Protein 5AN6 (pdb70)

Secondary structure (DSSP, 8-state):
---TTS-HHHHHHHHHHHHHHHHHHS-S---HHHHHHHHHHHHHHHHTHHHHHH-HHHIIIIIIHHHHHHHHHHHHHHHHHHHHHHHHHHHHHHHHHH--SHHHHHHHHHHHHHHHHHHHTT-/---TTS-HHHHHHHHHHHHHHHHTTSPTT--HHHHHHHHHHHHHHHHTHHHHTT-HHHHIIIIIHHHHHHHHHHHHHHHHHHHHHHHHHHHHHHHHTT--SHHHHHHHHHHHHHHHHHHHH--/---TTS-HHHHHHHHHHHHHHHHTTS-S-TTHHHHHHHHHHHHHHHHTHHHHHH-HHHHIIIIIHHHHHHHHHHHHHHHHHHHHHHHHHHHHHHHHHH--SHHHHHHHHHHHHHHHHHHHS--

Foldseek 3Di:
DDDPVDDPVVNVVVVVVVVVVCPVPPDDDDCCVLVVLVVVLVVVCVVCVVVCVVDVVVVCVRNVVSVVVSVVVVVVSVVVVVVVVVVVCVVVPVLVVVPPDVVSVVVSVVVVVVVVVVVPVVD/DDDPVDDPVVVVVVVVVVCVVCVVPPPPCPCVVLVVLVVVLVVVCVVCVVVCVPPVPCCVVRRVVSVVVSVVVVCVVVVVVVVVVVVVCVVLVVLVVVPDDVVSVVVSVVVVVVCVVVVVVVD/DDDPVPDPVVVVVVVVVVVVVCVVPPDDCLCVVLVVLVVVLVVVCVVCVVVCVVDVPCCCVRRVVSVVVSVVVVVVSVVCVVCVVVVVCVVLVVLVVVPDDPVSVVVSVVVVVVCVVVVVVPD

Structure (mmCIF, N/CA/C/O backbone):
data_5AN6
#
_entry.id   5AN6
#
_cell.length_a   77.000
_cell.length_b   77.000
_cell.length_c   160.000
_cell.angle_alpha   90.00
_cell.angle_beta   90.00
_cell.angle_gamma   120.00
#
_symmetry.space_group_name_H-M   'P 31 2 1'
#
loop_
_entity.id
_entity.type
_entity.pdbx_description
1 polymer 'CRISPR-ASSOCIATED PROTEIN, CSM2 FAMILY'
2 non-polymer 'CADMIUM ION'
3 water water
#
loop_
_atom_site.group_PDB
_atom_site.id
_atom_site.type_symbol
_atom_site.label_atom_id
_atom_site.label_alt_id
_atom_site.label_comp_id
_atom_site.label_asym_id
_atom_site.label_entity_id
_atom_site.label_seq_id
_atom_site.pdbx_PDB_ins_code
_atom_site.Cartn_x
_atom_site.Cartn_y
_atom_site.Cartn_z
_atom_site.occupancy
_atom_site.B_iso_or_equiv
_atom_site.auth_seq_id
_atom_site.auth_comp_id
_atom_site.auth_asym_id
_atom_site.auth_atom_id
_atom_site.pdbx_PDB_model_num
ATOM 1 N N . GLY A 1 1 ? 44.295 33.749 82.100 1.00 72.36 6 GLY A N 1
ATOM 2 C CA . GLY A 1 1 ? 45.436 33.354 81.289 1.00 74.02 6 GLY A CA 1
ATOM 3 C C . GLY A 1 1 ? 45.245 31.995 80.635 1.00 71.41 6 GLY A C 1
ATOM 4 O O . GLY A 1 1 ? 45.908 31.022 80.993 1.00 71.16 6 GLY A O 1
ATOM 5 N N . VAL A 1 2 ? 44.330 31.933 79.673 1.00 64.24 7 VAL A N 1
ATOM 6 C CA . VAL A 1 2 ? 44.046 30.703 78.940 1.00 61.47 7 VAL A CA 1
ATOM 7 C C . VAL A 1 2 ? 44.654 30.735 77.544 1.00 59.41 7 VAL A C 1
ATOM 8 O O . VAL A 1 2 ? 44.538 31.742 76.837 1.00 55.80 7 VAL A O 1
ATOM 12 N N . SER A 1 3 ? 45.287 29.629 77.152 1.00 54.45 8 SER A N 1
ATOM 13 C CA . SER A 1 3 ? 45.789 29.445 75.792 1.00 49.69 8 SER A CA 1
ATOM 14 C C . SER A 1 3 ? 45.400 28.082 75.228 1.00 56.56 8 SER A C 1
ATOM 15 O O . SER A 1 3 ? 45.246 27.110 75.969 1.00 61.02 8 SER A O 1
ATOM 18 N N . LEU A 1 4 ? 45.252 28.006 73.912 1.00 51.53 9 LEU A N 1
ATOM 19 C CA . LEU A 1 4 ? 44.874 26.747 73.284 1.00 55.03 9 LEU A CA 1
ATOM 20 C C . LEU A 1 4 ? 46.074 25.836 73.013 1.00 54.00 9 LEU A C 1
ATOM 21 O O . LEU A 1 4 ? 45.915 24.730 72.506 1.00 53.22 9 LEU A O 1
ATOM 26 N N . LYS A 1 5 ? 47.272 26.299 73.342 1.00 53.05 10 LYS A N 1
ATOM 27 C CA . LYS A 1 5 ? 48.444 25.450 73.191 1.00 59.00 10 LYS A CA 1
ATOM 28 C C . LYS A 1 5 ? 48.621 24.571 74.421 1.00 61.73 10 LYS A C 1
ATOM 29 O O . LYS A 1 5 ? 49.332 23.566 74.379 1.00 64.01 10 LYS A O 1
ATOM 35 N N . GLU A 1 6 ? 47.956 24.946 75.510 1.00 62.64 11 GLU A N 1
ATOM 36 C CA . GLU A 1 6 ? 48.061 24.194 76.748 1.00 56.13 11 GLU A CA 1
ATOM 37 C C . GLU A 1 6 ? 47.522 22.783 76.579 1.00 57.13 11 GLU A C 1
ATOM 38 O O . GLU A 1 6 ? 46.761 22.492 75.652 1.00 58.75 11 GLU A O 1
ATOM 44 N N . ASP A 1 7 ? 47.947 21.906 77.476 1.00 56.94 12 ASP A N 1
ATOM 45 C CA . ASP A 1 7 ? 47.418 20.555 77.557 1.00 64.37 12 ASP A CA 1
ATOM 46 C C . ASP A 1 7 ? 45.909 20.575 77.844 1.00 59.92 12 ASP A C 1
ATOM 47 O O . ASP A 1 7 ? 45.443 21.365 78.658 1.00 57.01 12 ASP A O 1
ATOM 52 N N . LEU A 1 8 ? 45.167 19.705 77.164 1.00 59.90 13 LEU A N 1
ATOM 53 C CA . LEU A 1 8 ? 43.724 19.586 77.322 1.00 58.54 13 LEU A CA 1
ATOM 54 C C . LEU A 1 8 ? 43.256 19.507 78.779 1.00 65.23 13 LEU A C 1
ATOM 55 O O . LEU A 1 8 ? 42.285 20.164 79.160 1.00 63.66 13 LEU A O 1
ATOM 60 N N . LYS A 1 9 ? 43.945 18.710 79.593 1.00 67.58 14 LYS A N 1
ATOM 61 C CA . LYS A 1 9 ? 43.587 18.580 81.005 1.00 68.00 14 LYS A CA 1
ATOM 62 C C . LYS A 1 9 ? 43.673 19.927 81.732 1.00 63.99 14 LYS A C 1
ATOM 63 O O . LYS A 1 9 ? 42.826 20.238 82.571 1.00 64.53 14 LYS A O 1
ATOM 69 N N . ASP A 1 10 ? 44.684 20.727 81.412 1.00 57.57 15 ASP A N 1
ATOM 70 C CA . ASP A 1 10 ? 44.825 22.037 82.053 1.00 62.07 15 ASP A CA 1
ATOM 71 C C . ASP A 1 10 ? 43.865 23.056 81.467 1.00 56.50 15 ASP A C 1
ATOM 72 O O . ASP A 1 10 ? 43.533 24.052 82.092 1.00 51.70 15 ASP A O 1
ATOM 77 N N . LEU A 1 11 ? 43.398 22.783 80.262 1.00 58.00 16 LEU A N 1
ATOM 78 C CA . LEU A 1 11 ? 42.371 23.605 79.670 1.00 54.99 16 LEU A CA 1
ATOM 79 C C . LEU A 1 11 ? 41.048 23.340 80.353 1.00 56.02 16 LEU A C 1
ATOM 80 O O . LEU A 1 11 ? 40.351 24.277 80.757 1.00 49.46 16 LEU A O 1
ATOM 85 N N . VAL A 1 12 ? 40.714 22.054 80.468 1.00 57.16 17 VAL A N 1
ATOM 86 C CA . VAL A 1 12 ? 39.494 21.620 81.138 1.00 58.92 17 VAL A CA 1
ATOM 87 C C . VAL A 1 12 ? 39.445 22.178 82.553 1.00 58.27 17 VAL A C 1
ATOM 88 O O . VAL A 1 12 ? 38.432 22.732 82.961 1.00 55.60 17 VAL A O 1
ATOM 92 N N . ARG A 1 13 ? 40.550 22.076 83.284 1.00 56.04 18 ARG A N 1
ATOM 93 C CA . ARG A 1 13 ? 40.560 22.566 84.659 1.00 62.47 18 ARG A CA 1
ATOM 94 C C . ARG A 1 13 ? 40.300 24.072 84.699 1.00 61.08 18 ARG A C 1
ATOM 95 O O . ARG A 1 13 ? 39.559 24.563 85.559 1.00 58.19 18 ARG A O 1
ATOM 103 N N . LYS A 1 14 ? 40.889 24.810 83.765 1.00 56.39 19 LYS A N 1
ATOM 104 C CA . LYS A 1 14 ? 40.715 26.249 83.780 1.00 55.80 19 LYS A CA 1
ATOM 105 C C . LYS A 1 14 ? 39.270 26.580 83.411 1.00 56.30 19 LYS A C 1
ATOM 106 O O . LYS A 1 14 ? 38.688 27.514 83.951 1.00 57.92 19 LYS A O 1
ATOM 112 N N . ALA A 1 15 ? 38.684 25.788 82.520 1.00 52.09 20 ALA A N 1
ATOM 113 C CA . ALA A 1 15 ? 37.286 25.962 82.161 1.00 50.52 20 ALA A CA 1
ATOM 114 C C . ALA A 1 15 ? 36.420 25.786 83.393 1.00 58.33 20 ALA A C 1
ATOM 115 O O . ALA A 1 15 ? 35.308 26.325 83.464 1.00 54.23 20 ALA A O 1
ATOM 117 N N . GLU A 1 16 ? 36.927 25.037 84.372 1.00 62.47 21 GLU A N 1
ATOM 118 C CA . GLU A 1 16 ? 36.157 24.832 85.593 1.00 64.50 21 GLU A CA 1
ATOM 119 C C . GLU A 1 16 ? 36.147 26.087 86.430 1.00 58.25 21 GLU A C 1
ATOM 120 O O . GLU A 1 16 ? 35.101 26.473 86.926 1.00 63.26 21 GLU A O 1
ATOM 126 N N . GLU A 1 17 ? 37.326 26.657 86.661 1.00 56.48 22 GLU A N 1
ATOM 127 C CA . GLU A 1 17 ? 37.435 27.924 87.362 1.00 63.12 22 GLU A CA 1
ATOM 128 C C . GLU A 1 17 ? 36.413 28.898 86.773 1.00 62.21 22 GLU A C 1
ATOM 129 O O . GLU A 1 17 ? 35.495 29.341 87.462 1.00 64.73 22 GLU A O 1
ATOM 135 N N . ILE A 1 18 ? 36.561 29.195 85.486 1.00 57.90 23 ILE A N 1
ATOM 136 C CA . ILE A 1 18 ? 35.644 30.073 84.763 1.00 55.88 23 ILE A CA 1
ATOM 137 C C . ILE A 1 18 ? 34.191 29.654 84.976 1.00 55.25 23 ILE A C 1
ATOM 138 O O . ILE A 1 18 ? 33.365 30.470 85.342 1.00 58.30 23 ILE A O 1
ATOM 143 N N . GLY A 1 19 ? 33.892 28.378 84.778 1.00 49.49 24 GLY A N 1
ATOM 144 C CA . GLY A 1 19 ? 32.533 27.891 84.926 1.00 55.27 24 GLY A CA 1
ATOM 145 C C . GLY A 1 19 ? 31.909 28.078 86.308 1.00 69.10 24 GLY A C 1
ATOM 146 O O . GLY A 1 19 ? 30.706 28.333 86.430 1.00 70.06 24 GLY A O 1
ATOM 147 N N . ARG A 1 20 ? 32.714 27.952 87.356 1.00 65.63 25 ARG A N 1
ATOM 148 C CA . ARG A 1 20 ? 32.202 28.147 88.706 1.00 68.32 25 ARG A CA 1
ATOM 149 C C . ARG A 1 20 ? 31.972 29.628 88.978 1.00 67.24 25 ARG A C 1
ATOM 150 O O . ARG A 1 20 ? 30.941 30.010 89.532 1.00 66.51 25 ARG A O 1
ATOM 158 N N . GLU A 1 21 ? 32.927 30.463 88.582 1.00 64.29 26 GLU A N 1
ATOM 159 C CA . GLU A 1 21 ? 32.817 31.897 88.824 1.00 61.56 26 GLU A CA 1
ATOM 160 C C . GLU A 1 21 ? 31.594 32.495 88.127 1.00 66.25 26 GLU A C 1
ATOM 161 O O . GLU A 1 21 ? 30.891 33.331 88.688 1.00 68.88 26 GLU A O 1
ATOM 167 N N . LEU A 1 22 ? 31.330 32.051 86.909 1.00 58.11 27 LEU A N 1
ATOM 168 C CA . LEU A 1 22 ? 30.180 32.548 86.179 1.00 60.74 27 LEU A CA 1
ATOM 169 C C . LEU A 1 22 ? 28.866 31.979 86.684 1.00 68.07 27 LEU A C 1
ATOM 170 O O . LEU A 1 22 ? 27.802 32.472 86.311 1.00 64.94 27 LEU A O 1
ATOM 175 N N . SER A 1 23 ? 28.929 30.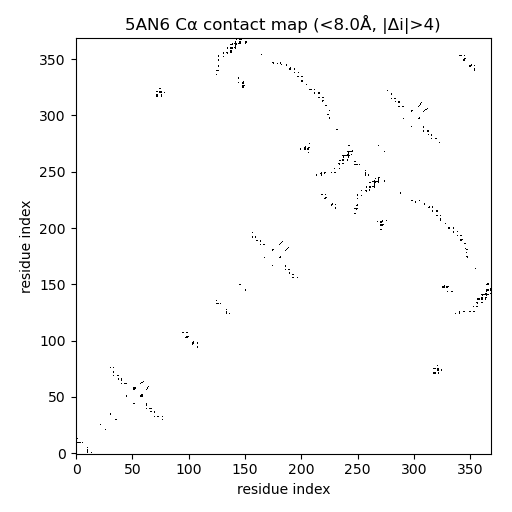944 87.520 1.00 67.54 28 SER A N 1
ATOM 176 C CA . SER A 1 23 ? 27.710 30.237 87.900 1.00 70.90 28 SER A CA 1
ATOM 177 C C . SER A 1 23 ? 26.846 31.118 88.794 1.00 68.21 28 SER A C 1
ATOM 178 O O . SER A 1 23 ? 25.613 31.033 88.758 1.00 69.82 28 SER A O 1
ATOM 181 N N . GLY A 1 24 ? 27.492 31.978 89.573 1.00 57.33 29 GLY A N 1
ATOM 182 C CA . GLY A 1 24 ? 26.759 32.937 90.378 1.00 67.05 29 GLY A CA 1
ATOM 183 C C . GLY A 1 24 ? 26.167 34.058 89.534 1.00 68.24 29 GLY A C 1
ATOM 184 O O . GLY A 1 24 ? 24.996 34.422 89.703 1.00 62.25 29 GLY A O 1
ATOM 185 N N . LYS A 1 25 ? 26.982 34.585 88.615 1.00 60.78 30 LYS A N 1
ATOM 186 C CA . LYS A 1 25 ? 26.667 35.803 87.875 1.00 54.66 30 LYS A CA 1
ATOM 187 C C . LYS A 1 25 ? 25.861 35.542 86.606 1.00 59.13 30 LYS A C 1
ATOM 188 O O . LYS A 1 25 ? 24.819 36.153 86.382 1.00 60.91 30 LYS A O 1
ATOM 194 N N . LEU A 1 26 ? 26.371 34.664 85.753 1.00 61.41 31 LEU A N 1
ATOM 195 C CA . LEU A 1 26 ? 25.710 34.352 84.497 1.00 61.16 31 LEU A CA 1
ATOM 196 C C . LEU A 1 26 ? 24.766 33.177 84.672 1.00 68.36 31 LEU A C 1
ATOM 197 O O . LEU A 1 26 ? 25.083 32.200 85.345 1.00 69.76 31 LEU A O 1
ATOM 202 N N . LYS A 1 27 ? 23.594 33.269 84.065 1.00 72.45 32 LYS A N 1
ATOM 203 C CA . LYS A 1 27 ? 22.566 32.289 84.353 1.00 82.51 32 LYS A CA 1
ATOM 204 C C . LYS A 1 27 ? 22.587 31.132 83.333 1.00 84.66 32 LYS A C 1
ATOM 205 O O . LYS A 1 27 ? 23.431 31.095 82.412 1.00 81.43 32 LYS A O 1
ATOM 211 N N . THR A 1 28 ? 21.651 30.199 83.519 1.00 88.83 33 THR A N 1
ATOM 212 C CA . THR A 1 28 ? 21.432 29.070 82.607 1.00 89.88 33 THR A CA 1
ATOM 213 C C . THR A 1 28 ? 21.719 29.488 81.173 1.00 88.34 33 THR A C 1
ATOM 214 O O . THR A 1 28 ? 21.071 30.397 80.660 1.00 82.02 33 THR A O 1
ATOM 218 N N . ASN A 1 29 ? 22.708 28.848 80.550 1.00 87.12 34 ASN A N 1
ATOM 219 C CA . ASN A 1 29 ? 23.454 29.459 79.438 1.00 84.56 34 ASN A CA 1
ATOM 220 C C . ASN A 1 29 ? 22.610 30.135 78.320 1.00 81.65 34 ASN A C 1
ATOM 221 O O . ASN A 1 29 ? 21.613 29.584 77.853 1.00 75.76 34 ASN A O 1
ATOM 226 N N . GLN A 1 30 ? 23.033 31.333 77.911 1.00 78.19 35 GLN A N 1
ATOM 227 C CA . GLN A 1 30 ? 22.297 32.158 76.964 1.00 71.13 35 GLN A CA 1
ATOM 228 C C . GLN A 1 30 ? 23.165 32.487 75.755 1.00 66.27 35 GLN A C 1
ATOM 229 O O . GLN A 1 30 ? 23.136 33.615 75.243 1.00 65.00 35 GLN A O 1
ATOM 235 N N . LEU A 1 31 ? 23.964 31.519 75.316 1.00 54.41 36 LEU A N 1
ATOM 236 C CA . LEU A 1 31 ? 24.653 31.666 74.044 1.00 60.79 36 LEU A CA 1
ATOM 237 C C . LEU A 1 31 ? 24.202 30.530 73.129 1.00 59.59 36 LEU A C 1
ATOM 238 O O . LEU A 1 31 ? 24.980 29.988 72.330 1.00 53.03 36 LEU A O 1
ATOM 243 N N . ARG A 1 32 ? 22.923 30.182 73.273 1.00 58.46 37 ARG A N 1
ATOM 244 C CA . ARG A 1 32 ? 22.289 29.158 72.454 1.00 57.41 37 ARG A CA 1
ATOM 245 C C . ARG A 1 32 ? 22.632 29.343 70.977 1.00 52.82 37 ARG A C 1
ATOM 246 O O . ARG A 1 32 ? 23.134 28.426 70.345 1.00 51.56 37 ARG A O 1
ATOM 254 N N . LYS A 1 33 ? 22.385 30.529 70.430 1.00 54.43 38 LYS A N 1
ATOM 255 C CA . LYS A 1 33 ? 22.662 30.738 69.006 1.00 53.51 38 LYS A CA 1
ATOM 256 C C . LYS A 1 33 ? 24.158 30.590 68.693 1.00 55.17 38 LYS A C 1
ATOM 257 O O . LYS A 1 33 ? 24.521 30.063 67.629 1.00 47.38 38 LYS A O 1
ATOM 263 N N . PHE A 1 34 ? 25.008 31.030 69.630 1.00 53.59 39 PHE A N 1
ATOM 264 C CA . PHE A 1 34 ? 26.465 30.877 69.507 1.00 52.27 39 PHE A CA 1
ATOM 265 C C . PHE A 1 34 ? 26.901 29.415 69.598 1.00 50.31 39 PHE A C 1
ATOM 266 O O . PHE A 1 34 ? 27.621 28.943 68.725 1.00 49.26 39 PHE A O 1
ATOM 274 N N . HIS A 1 35 ? 26.489 28.709 70.653 1.00 53.87 40 HIS A N 1
ATOM 275 C CA . HIS A 1 35 ? 26.785 27.287 70.755 1.00 56.02 40 HIS A CA 1
ATOM 276 C C . HIS A 1 35 ? 26.163 26.587 69.546 1.00 57.14 40 HIS A C 1
ATOM 277 O O . HIS A 1 35 ? 26.695 25.600 69.041 1.00 57.63 40 HIS A O 1
ATOM 284 N N . GLY A 1 36 ? 25.048 27.130 69.072 1.00 56.52 41 GLY A N 1
ATOM 285 C CA . GLY A 1 36 ? 24.418 26.663 67.855 1.00 45.98 41 GLY A CA 1
ATOM 286 C C . GLY A 1 36 ? 25.358 26.699 66.674 1.00 54.47 41 GLY A C 1
ATOM 287 O O . GLY A 1 36 ? 25.550 25.678 66.007 1.00 56.97 41 GLY A O 1
ATOM 288 N N . HIS A 1 37 ? 25.959 27.861 66.410 1.00 52.01 42 HIS A N 1
ATOM 289 C CA . HIS A 1 37 ? 26.914 27.974 65.305 1.00 53.06 42 HIS A CA 1
ATOM 290 C C . HIS A 1 37 ? 28.182 27.139 65.516 1.00 51.61 42 HIS A C 1
ATOM 291 O O . HIS A 1 37 ? 28.715 26.574 64.558 1.00 47.67 42 HIS A O 1
ATOM 298 N N . LEU A 1 38 ? 28.642 27.053 66.764 1.00 45.82 43 LEU A N 1
ATOM 299 C CA . LEU A 1 38 ? 29.869 26.330 67.079 1.00 46.95 43 LEU A CA 1
ATOM 300 C C . LEU A 1 38 ? 29.749 24.865 66.707 1.00 51.46 43 LEU A C 1
ATOM 301 O O . LEU A 1 38 ? 30.623 24.332 66.025 1.00 50.32 43 LEU A O 1
ATOM 306 N N . THR A 1 39 ? 28.669 24.222 67.148 1.00 48.81 44 THR A N 1
ATOM 307 C CA . THR A 1 39 ? 28.429 22.815 66.832 1.00 51.22 44 THR A CA 1
ATOM 308 C C . THR A 1 39 ? 28.212 22.630 65.336 1.00 50.89 44 THR A C 1
ATOM 309 O O . THR A 1 39 ? 28.572 21.601 64.758 1.00 53.40 44 THR A O 1
ATOM 313 N N . LYS A 1 40 ? 27.625 23.635 64.705 1.00 51.90 45 LYS A N 1
ATOM 314 C CA . LYS A 1 40 ? 27.422 23.570 63.273 1.00 47.92 45 LYS A CA 1
ATOM 315 C C . LYS A 1 40 ? 28.763 23.570 62.551 1.00 50.67 45 LYS A C 1
ATOM 316 O O . LYS A 1 40 ? 28.988 22.780 61.636 1.00 56.85 45 LYS A O 1
ATOM 322 N N . ILE A 1 41 ? 29.657 24.454 62.964 1.00 47.15 46 ILE A N 1
ATOM 323 C CA . ILE A 1 41 ? 30.948 24.564 62.317 1.00 44.72 46 ILE A CA 1
ATOM 324 C C . ILE A 1 41 ? 31.813 23.350 62.648 1.00 47.28 46 ILE A C 1
ATOM 325 O O . ILE A 1 41 ? 32.568 22.865 61.813 1.00 43.22 46 ILE A O 1
ATOM 330 N N . TRP A 1 42 ? 31.680 22.844 63.866 1.00 46.99 47 TRP A N 1
ATOM 331 C CA . TRP A 1 42 ? 32.364 21.618 64.244 1.00 47.04 47 TRP A CA 1
ATOM 332 C C . TRP A 1 42 ? 31.944 20.460 63.327 1.00 52.41 47 TRP A C 1
ATOM 333 O O . TRP A 1 42 ? 32.788 19.708 62.832 1.00 49.92 47 TRP A O 1
ATOM 344 N N . SER A 1 43 ? 30.647 20.328 63.081 1.00 50.88 48 SER A N 1
ATOM 345 C CA . SER A 1 43 ? 30.173 19.218 62.269 1.00 49.24 48 SER A CA 1
ATOM 346 C C . SER A 1 43 ? 30.525 19.440 60.792 1.00 51.04 48 SER A C 1
ATOM 347 O O . SER A 1 43 ? 30.765 18.485 60.059 1.00 58.04 48 SER A O 1
ATOM 350 N N . ASN A 1 44 ? 30.571 20.694 60.355 1.00 51.03 49 ASN A N 1
ATOM 351 C CA . ASN A 1 44 ? 31.107 21.016 59.036 1.00 45.41 49 ASN A CA 1
ATOM 352 C C . ASN A 1 44 ? 32.541 20.505 58.850 1.00 52.46 49 ASN A C 1
ATOM 353 O O . ASN A 1 44 ? 32.924 20.062 57.773 1.00 53.22 49 ASN A O 1
ATOM 358 N N . TYR A 1 45 ? 33.330 20.606 59.913 1.00 47.57 50 TYR A N 1
ATOM 359 C CA . TYR A 1 45 ? 34.726 20.244 59.888 1.00 44.39 50 TYR A CA 1
ATOM 360 C C . TYR A 1 45 ? 34.862 18.733 59.961 1.00 49.37 50 TYR A C 1
ATOM 361 O O . TYR A 1 45 ? 35.683 18.145 59.269 1.00 50.32 50 TYR A O 1
ATOM 370 N N . ILE A 1 46 ? 34.055 18.105 60.803 1.00 51.67 51 ILE A N 1
ATOM 371 C CA . ILE A 1 46 ? 34.051 16.655 60.888 1.00 54.08 51 ILE A CA 1
ATOM 372 C C . ILE A 1 46 ? 33.690 16.075 59.536 1.00 53.83 51 ILE A C 1
ATOM 373 O O . ILE A 1 46 ? 34.324 15.139 59.058 1.00 54.36 51 ILE A O 1
ATOM 378 N N . TYR A 1 47 ? 32.691 16.678 58.907 1.00 55.28 52 TYR A N 1
ATOM 379 C CA . TYR A 1 47 ? 32.179 16.181 57.645 1.00 56.19 52 TYR A CA 1
ATOM 380 C C . TYR A 1 47 ? 33.298 15.967 56.638 1.00 55.65 52 TYR A C 1
ATOM 381 O O . TYR A 1 47 ? 33.332 14.943 55.961 1.00 61.64 52 TYR A O 1
ATOM 390 N N . LYS A 1 48 ? 34.217 16.926 56.561 1.00 51.56 53 LYS A N 1
ATOM 391 C CA . LYS A 1 48 ? 35.347 16.846 55.645 1.00 46.05 53 LYS A CA 1
ATOM 392 C C . LYS A 1 48 ? 36.680 16.874 56.388 1.00 46.68 53 LYS A C 1
ATOM 393 O O . LYS A 1 48 ? 37.584 17.624 56.016 1.00 47.55 53 LYS A O 1
ATOM 399 N N . LYS A 1 49 ? 36.810 16.040 57.417 1.00 43.77 54 LYS A N 1
ATOM 400 C CA . LYS A 1 49 ? 37.951 16.119 58.330 1.00 47.15 54 LYS A CA 1
ATOM 401 C C . LYS A 1 49 ? 39.319 15.917 57.651 1.00 50.31 54 LYS A C 1
ATOM 402 O O . LYS A 1 49 ? 40.218 16.746 57.808 1.00 52.12 54 LYS A O 1
ATOM 408 N N . LYS A 1 50 ? 39.485 14.826 56.907 1.00 47.08 55 LYS A N 1
ATOM 409 C CA . LYS A 1 50 ? 40.770 14.521 56.283 1.00 42.43 55 LYS A CA 1
ATOM 410 C C . LYS A 1 50 ? 41.152 15.591 55.273 1.00 43.14 55 LYS A C 1
ATOM 411 O O . LYS A 1 50 ? 42.295 16.045 55.223 1.00 51.63 55 LYS A O 1
ATOM 417 N N . ASP A 1 51 ? 40.187 16.006 54.476 1.00 42.15 56 ASP A N 1
ATOM 418 C CA . ASP A 1 51 ? 40.386 17.103 53.530 1.00 42.51 56 ASP A CA 1
ATOM 419 C C . ASP A 1 51 ? 40.899 18.405 54.218 1.00 51.45 56 ASP A C 1
ATOM 420 O O . ASP A 1 51 ? 41.856 19.029 53.750 1.00 50.80 56 ASP A O 1
ATOM 425 N N . TYR A 1 52 ? 40.274 18.802 55.328 1.00 43.72 57 TYR A N 1
ATOM 426 C CA . TYR A 1 52 ? 40.653 20.025 56.037 1.00 45.84 57 TYR A CA 1
ATOM 427 C C . TYR A 1 52 ? 42.030 19.900 56.687 1.00 45.37 57 TYR A C 1
ATOM 428 O O . TYR A 1 52 ? 42.798 20.853 56.684 1.00 39.47 57 TYR A O 1
ATOM 437 N N . ARG A 1 53 ? 42.320 18.728 57.256 1.00 44.95 58 ARG A N 1
ATOM 438 C CA . ARG A 1 53 ? 43.612 18.470 57.882 1.00 46.23 58 ARG A CA 1
ATOM 439 C C . ARG A 1 53 ? 44.740 18.370 56.854 1.00 45.79 58 ARG A C 1
ATOM 440 O O . ARG A 1 53 ? 45.892 18.643 57.169 1.00 50.18 58 ARG A O 1
ATOM 448 N N . ASP A 1 54 ? 44.416 17.988 55.624 1.00 46.39 59 ASP A N 1
ATOM 449 C CA . ASP A 1 54 ? 45.449 17.927 54.579 1.00 53.14 59 ASP A CA 1
ATOM 450 C C . ASP A 1 54 ? 45.613 19.235 53.788 1.00 52.45 59 ASP A C 1
ATOM 451 O O . ASP A 1 54 ? 46.679 19.493 53.227 1.00 48.52 59 ASP A O 1
ATOM 456 N N . ASN A 1 55 ? 44.575 20.068 53.766 1.00 49.32 60 ASN A N 1
ATOM 457 C CA . ASN A 1 55 ? 44.648 21.341 53.054 1.00 48.34 60 ASN A CA 1
ATOM 458 C C . ASN A 1 55 ? 44.352 22.531 53.944 1.00 51.62 60 ASN A C 1
ATOM 459 O O . ASN A 1 55 ? 43.207 22.977 54.037 1.00 47.12 60 ASN A O 1
ATOM 464 N N . PRO A 1 56 ? 45.400 23.052 54.588 1.00 42.96 61 PRO A N 1
ATOM 465 C CA . PRO A 1 56 ? 45.336 24.186 55.503 1.00 48.53 61 PRO A CA 1
ATOM 466 C C . PRO A 1 56 ? 44.647 25.384 54.887 1.00 48.63 61 PRO A C 1
ATOM 467 O O . PRO A 1 56 ? 43.949 26.097 55.605 1.00 50.03 61 PRO A O 1
ATOM 471 N N . GLU A 1 57 ? 44.800 25.596 53.588 1.00 47.09 62 GLU A N 1
ATOM 472 C CA . GLU A 1 57 ? 44.164 26.756 52.976 1.00 51.38 62 GLU A CA 1
ATOM 473 C C . GLU A 1 57 ? 42.651 26.583 52.856 1.00 48.72 62 GLU A C 1
ATOM 474 O O . GLU A 1 57 ? 41.898 27.546 52.959 1.00 50.28 62 GLU A O 1
ATOM 480 N N . LYS A 1 58 ? 42.202 25.360 52.634 1.00 42.29 63 LYS A N 1
ATOM 481 C CA . LYS A 1 58 ? 40.775 25.104 52.592 1.00 45.05 63 LYS A CA 1
ATOM 482 C C . LYS A 1 58 ? 40.192 25.205 54.015 1.00 52.40 63 LYS A C 1
ATOM 483 O O . LYS A 1 58 ? 39.051 25.632 54.213 1.00 53.25 63 LYS A O 1
ATOM 489 N N . PHE A 1 59 ? 40.986 24.806 55.002 1.00 44.34 64 PHE A N 1
ATOM 490 C CA . PHE A 1 59 ? 40.594 24.903 56.398 1.00 45.34 64 PHE A CA 1
ATOM 491 C C . PHE A 1 59 ? 40.471 26.380 56.811 1.00 43.46 64 PHE A C 1
ATOM 492 O O . PHE A 1 59 ? 39.531 26.755 57.501 1.00 42.95 64 PHE A O 1
ATOM 500 N N . ASN A 1 60 ? 41.421 27.203 56.372 1.00 41.26 65 ASN A N 1
ATOM 501 C CA . ASN A 1 60 ? 41.385 28.638 56.625 1.00 44.85 65 ASN A CA 1
ATOM 502 C C . ASN A 1 60 ? 40.172 29.297 55.982 1.00 47.72 65 ASN A C 1
ATOM 503 O O . ASN A 1 60 ? 39.378 29.971 56.650 1.00 44.25 65 ASN A O 1
ATOM 508 N N . GLU A 1 61 ? 40.022 29.099 54.680 1.00 49.43 66 GLU A N 1
ATOM 509 C CA . GLU A 1 61 ? 39.006 29.832 53.931 1.00 52.38 66 GLU A CA 1
ATOM 510 C C . GLU A 1 61 ? 37.601 29.391 54.297 1.00 48.07 66 GLU A C 1
ATOM 511 O O . GLU A 1 61 ? 36.665 30.153 54.122 1.00 50.72 66 GLU A O 1
ATOM 517 N N . GLU A 1 62 ? 37.457 28.180 54.827 1.00 43.06 67 GLU A N 1
ATOM 518 C CA . GLU A 1 62 ? 36.135 27.670 55.151 1.00 46.92 67 GLU A CA 1
ATOM 519 C C . GLU A 1 62 ? 35.888 27.671 56.661 1.00 47.67 67 GLU A C 1
ATOM 520 O O . GLU A 1 62 ? 35.072 28.448 57.143 1.00 50.66 67 GLU A O 1
ATOM 526 N N . ILE A 1 63 ? 36.617 26.860 57.417 1.00 43.00 68 ILE A N 1
ATOM 527 C CA . ILE A 1 63 ? 36.367 26.772 58.848 1.00 39.52 68 ILE A CA 1
ATOM 528 C C . ILE A 1 63 ? 36.811 28.023 59.640 1.00 40.51 68 ILE A C 1
ATOM 529 O O . ILE A 1 63 ? 36.003 28.607 60.340 1.00 36.94 68 ILE A O 1
ATOM 534 N N . LEU A 1 64 ? 38.075 28.438 59.531 1.00 40.10 69 LEU A N 1
ATOM 535 C CA . LEU A 1 64 ? 38.559 29.598 60.282 1.00 41.38 69 LEU A CA 1
ATOM 536 C C . LEU A 1 64 ? 37.753 30.846 59.948 1.00 43.74 69 LEU A C 1
ATOM 537 O O . LEU A 1 64 ? 37.550 31.725 60.785 1.00 42.33 69 LEU A O 1
ATOM 542 N N . ASN A 1 65 ? 37.292 30.904 58.714 1.00 43.00 70 ASN A N 1
ATOM 543 C CA . ASN A 1 65 ? 36.462 31.992 58.257 1.00 46.09 70 ASN A CA 1
ATOM 544 C C . ASN A 1 65 ? 35.083 31.950 58.914 1.00 42.51 70 ASN A C 1
ATOM 545 O O . ASN A 1 65 ? 34.560 32.974 59.324 1.00 42.39 70 ASN A O 1
ATOM 550 N N . GLU A 1 66 ? 34.507 30.757 59.018 1.00 36.66 71 GLU A N 1
ATOM 551 C CA . GLU A 1 66 ? 33.267 30.580 59.744 1.00 38.46 71 GLU A CA 1
ATOM 552 C C . GLU A 1 66 ? 33.478 30.942 61.222 1.00 39.86 71 GLU A C 1
ATOM 553 O O . GLU A 1 66 ? 32.673 31.665 61.796 1.00 37.19 71 GLU A O 1
ATOM 559 N N . LEU A 1 67 ? 34.557 30.444 61.827 1.00 32.27 72 LEU A N 1
ATOM 560 C CA . LEU A 1 67 ? 34.865 30.772 63.204 1.00 35.66 72 LEU A CA 1
ATOM 561 C C . LEU A 1 67 ? 35.018 32.280 63.392 1.00 35.12 72 LEU A C 1
ATOM 562 O O . LEU A 1 67 ? 34.682 32.823 64.442 1.00 34.41 72 LEU A O 1
ATOM 567 N N . HIS A 1 68 ? 35.518 32.962 62.373 1.00 33.52 73 HIS A N 1
ATOM 568 C CA . HIS A 1 68 ? 35.696 34.383 62.493 1.00 36.46 73 HIS A CA 1
ATOM 569 C C . HIS A 1 68 ? 34.344 35.105 62.438 1.00 40.44 73 HIS A C 1
ATOM 570 O O . HIS A 1 68 ? 34.174 36.153 63.073 1.00 36.71 73 HIS A O 1
ATOM 577 N N . PHE A 1 69 ? 33.388 34.566 61.687 1.00 34.94 74 PHE A N 1
ATOM 578 C CA . PHE A 1 69 ? 32.032 35.107 61.733 1.00 39.71 74 PHE A CA 1
ATOM 579 C C . PHE A 1 69 ? 31.399 34.829 63.086 1.00 39.24 74 PHE A C 1
ATOM 580 O O . PHE A 1 69 ? 30.593 35.618 63.580 1.00 33.34 74 PHE A O 1
ATOM 588 N N . MET A 1 70 ? 31.734 33.678 63.656 1.00 36.32 75 MET A N 1
ATOM 589 C CA . MET A 1 70 ? 31.148 33.258 64.908 1.00 36.94 75 MET A CA 1
ATOM 590 C C . MET A 1 70 ? 31.608 34.233 65.994 1.00 37.01 75 MET A C 1
ATOM 591 O O . MET A 1 70 ? 30.845 34.645 66.865 1.00 33.36 75 MET A O 1
ATOM 596 N N . LYS A 1 71 ? 32.864 34.621 65.904 1.00 32.56 76 LYS A N 1
ATOM 597 C CA . LYS A 1 71 ? 33.469 35.511 66.874 1.00 33.75 76 LYS A CA 1
ATOM 598 C C . LYS A 1 71 ? 32.821 36.894 66.782 1.00 37.84 76 LYS A C 1
ATOM 599 O O . LYS A 1 71 ? 32.522 37.525 67.794 1.00 34.76 76 LYS A O 1
ATOM 605 N N . ILE A 1 72 ? 32.571 37.336 65.554 1.00 37.92 77 ILE A N 1
ATOM 606 C CA . ILE A 1 72 ? 31.875 38.589 65.294 1.00 35.06 77 ILE A CA 1
ATOM 607 C C . ILE A 1 72 ? 30.437 38.506 65.819 1.00 34.36 77 ILE A C 1
ATOM 608 O O . ILE A 1 72 ? 29.951 39.411 66.506 1.00 30.71 77 ILE A O 1
ATOM 613 N N . PHE A 1 73 ? 29.780 37.394 65.510 1.00 30.40 78 PHE A N 1
ATOM 614 C CA . PHE A 1 73 ? 28.420 37.129 65.946 1.00 32.49 78 PHE A CA 1
ATOM 615 C C . PHE A 1 73 ? 28.308 37.138 67.484 1.00 36.19 78 PHE A C 1
ATOM 616 O O . PHE A 1 73 ? 27.353 37.692 68.046 1.00 34.75 78 PHE A O 1
ATOM 624 N N . LEU A 1 74 ? 29.289 36.533 68.155 1.00 31.82 79 LEU A N 1
ATOM 625 C CA . LEU A 1 74 ? 29.286 36.473 69.609 1.00 33.25 79 LEU A CA 1
ATOM 626 C C . LEU A 1 74 ? 29.257 37.870 70.217 1.00 30.47 79 LEU A C 1
ATOM 627 O O . LEU A 1 74 ? 28.469 38.135 71.103 1.00 30.17 79 LEU A O 1
ATOM 632 N N . ALA A 1 75 ? 30.106 38.760 69.730 1.00 29.15 80 ALA A N 1
ATOM 633 C CA . ALA A 1 75 ? 30.113 40.141 70.208 1.00 32.56 80 ALA A CA 1
ATOM 634 C C . ALA A 1 75 ? 28.751 40.774 70.020 1.00 31.96 80 ALA A C 1
ATOM 635 O O . ALA A 1 75 ? 28.287 41.543 70.858 1.00 34.23 80 ALA A O 1
ATOM 637 N N . TYR A 1 76 ? 28.115 40.436 68.903 1.00 34.73 81 TYR A N 1
ATOM 638 C CA . TYR A 1 76 ? 26.843 41.024 68.532 1.00 33.09 81 TYR A CA 1
ATOM 639 C C . TYR A 1 76 ? 25.735 40.514 69.460 1.00 36.94 81 TYR A C 1
ATOM 640 O O . TYR A 1 76 ? 24.947 41.302 70.001 1.00 32.89 81 TYR A O 1
ATOM 649 N N . GLN A 1 77 ? 25.683 39.198 69.637 1.00 30.21 82 GLN A N 1
ATOM 650 C CA . GLN A 1 77 ? 24.706 38.598 70.540 1.00 35.03 82 GLN A CA 1
ATOM 651 C C . GLN A 1 77 ? 24.849 39.115 71.962 1.00 35.42 82 GLN A C 1
ATOM 652 O O . GLN A 1 77 ? 23.855 39.443 72.611 1.00 36.16 82 GLN A O 1
ATOM 658 N N . VAL A 1 78 ? 26.083 39.179 72.450 1.00 32.09 83 VAL A N 1
ATOM 659 C CA . VAL A 1 78 ? 26.340 39.642 73.813 1.00 30.87 83 VAL A CA 1
ATOM 660 C C . VAL A 1 78 ? 25.945 41.106 74.005 1.00 31.94 83 VAL A C 1
ATOM 661 O O . VAL A 1 78 ? 25.265 41.434 74.977 1.00 32.75 83 VAL A O 1
ATOM 665 N N . GLY A 1 79 ? 26.357 41.977 73.081 1.00 30.86 84 GLY A N 1
ATOM 666 C CA . GLY A 1 79 ? 25.942 43.372 73.105 1.00 27.56 84 GLY A CA 1
ATOM 667 C C . GLY A 1 79 ? 24.423 43.490 73.183 1.00 33.64 84 GLY A C 1
ATOM 668 O O . GLY A 1 79 ? 23.873 44.355 73.863 1.00 28.78 84 GLY A O 1
ATOM 669 N N . ARG A 1 80 ? 23.728 42.591 72.504 1.00 32.87 85 ARG A N 1
ATOM 670 C CA . ARG A 1 80 ? 22.280 42.687 72.444 1.00 39.57 85 ARG A CA 1
ATOM 671 C C . ARG A 1 80 ? 21.615 42.160 73.691 1.00 38.86 85 ARG A C 1
ATOM 672 O O . ARG A 1 80 ? 20.574 42.672 74.083 1.00 39.94 85 ARG A O 1
ATOM 680 N N . ASP A 1 81 ? 22.222 41.144 74.304 1.00 33.70 86 ASP A N 1
ATOM 681 C CA . ASP A 1 81 ? 21.796 40.633 75.597 1.00 38.03 86 ASP A CA 1
ATOM 682 C C . ASP A 1 81 ? 21.891 41.730 76.642 1.00 36.54 86 ASP A C 1
ATOM 683 O O . ASP A 1 81 ? 20.973 41.949 77.420 1.00 35.48 86 ASP A O 1
ATOM 688 N N . ILE A 1 82 ? 23.010 42.432 76.633 1.00 32.47 87 ILE A N 1
ATOM 689 C CA . ILE A 1 82 ? 23.275 43.479 77.604 1.00 35.03 87 ILE A CA 1
ATOM 690 C C . ILE A 1 82 ? 22.319 44.654 77.415 1.00 40.98 87 ILE A C 1
ATOM 691 O O . ILE A 1 82 ? 21.746 45.179 78.388 1.00 40.33 87 ILE A O 1
ATOM 696 N N . GLU A 1 83 ? 22.123 45.075 76.174 1.00 38.53 88 GLU A N 1
ATOM 697 C CA . GLU A 1 83 ? 21.259 46.218 75.970 1.00 40.77 88 GLU A CA 1
ATOM 698 C C . GLU A 1 83 ? 19.799 45.855 76.282 1.00 40.79 88 GLU A C 1
ATOM 699 O O . GLU A 1 83 ? 19.073 46.670 76.854 1.00 38.88 88 GLU A O 1
ATOM 705 N N . GLY A 1 84 ? 19.390 44.626 75.980 1.00 36.00 89 GLY A N 1
ATOM 706 C CA . GLY A 1 84 ? 18.052 44.169 76.311 1.00 33.92 89 GLY A CA 1
ATOM 707 C C . GLY A 1 84 ? 17.750 44.101 77.815 1.00 41.63 89 GLY A C 1
ATOM 708 O O . GLY A 1 84 ? 16.733 44.626 78.271 1.00 38.99 89 GLY A O 1
ATOM 709 N N . ILE A 1 85 ? 18.628 43.461 78.588 1.00 35.81 90 ILE A N 1
ATOM 710 C CA . ILE A 1 85 ? 18.394 43.301 80.013 1.00 32.54 90 ILE A CA 1
ATOM 711 C C . ILE A 1 85 ? 18.470 44.680 80.678 1.00 34.48 90 ILE A C 1
ATOM 712 O O . ILE A 1 85 ? 17.681 44.977 81.578 1.00 36.24 90 ILE A O 1
ATOM 717 N N . SER A 1 86 ? 19.374 45.535 80.196 1.00 30.89 91 SER A N 1
ATOM 718 C CA . SER A 1 86 ? 19.435 46.935 80.611 1.00 34.13 91 SER A CA 1
ATOM 719 C C . SER A 1 86 ? 18.144 47.701 80.337 1.00 39.76 91 SER A C 1
ATOM 720 O O . SER A 1 86 ? 17.773 48.586 81.108 1.00 40.29 91 SER A O 1
ATOM 723 N N . GLU A 1 87 ? 17.486 47.415 79.218 1.00 38.64 92 GLU A N 1
ATOM 724 C CA . GLU A 1 87 ? 16.268 48.151 78.888 1.00 38.65 92 GLU A CA 1
ATOM 725 C C . GLU A 1 87 ? 15.160 47.681 79.815 1.00 32.52 92 GLU A C 1
ATOM 726 O O 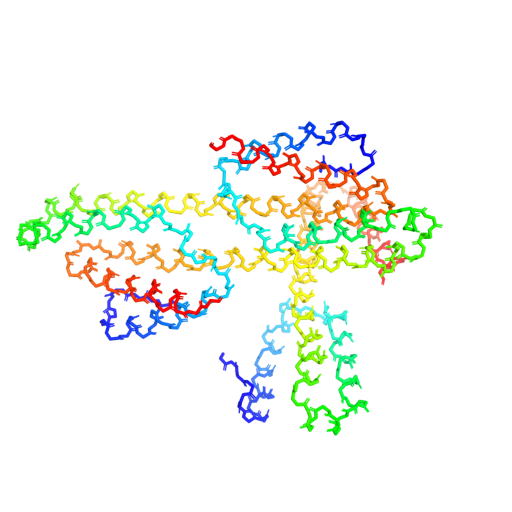. GLU A 1 87 ? 14.395 48.480 80.335 1.00 37.33 92 GLU A O 1
ATOM 732 N N . LEU A 1 88 ? 15.094 46.379 80.038 1.00 31.20 93 LEU A N 1
ATOM 733 C CA . LEU A 1 88 ? 14.080 45.827 80.916 1.00 35.41 93 LEU A CA 1
ATOM 734 C C . LEU A 1 88 ? 14.257 46.372 82.336 1.00 40.43 93 LEU A C 1
ATOM 735 O O . LEU A 1 88 ? 13.286 46.756 82.996 1.00 34.23 93 LEU A O 1
ATOM 740 N N . LYS A 1 89 ? 15.506 46.428 82.792 1.00 33.51 94 LYS A N 1
ATOM 741 C CA . LYS A 1 89 ? 15.795 47.033 84.071 1.00 31.43 94 LYS A CA 1
ATOM 742 C C . LYS A 1 89 ? 15.300 48.474 84.140 1.00 35.22 94 LYS A C 1
ATOM 743 O O . LYS A 1 89 ? 14.624 48.850 85.091 1.00 32.61 94 LYS A O 1
ATOM 749 N N . GLU A 1 90 ? 15.628 49.281 83.138 1.00 32.30 95 GLU A N 1
ATOM 750 C CA . GLU A 1 90 ? 15.286 50.697 83.187 1.00 35.09 95 GLU A CA 1
ATOM 751 C C . GLU A 1 90 ? 13.775 50.937 83.061 1.00 36.84 95 GLU A C 1
ATOM 752 O O . GLU A 1 90 ? 13.267 51.994 83.432 1.00 34.10 95 GLU A O 1
ATOM 758 N N . ILE A 1 91 ? 13.063 49.958 82.522 1.00 30.79 96 ILE A N 1
ATOM 759 C CA . ILE A 1 91 ? 11.620 49.993 82.516 1.00 33.45 96 ILE A CA 1
ATOM 760 C C . ILE A 1 91 ? 11.096 49.608 83.907 1.00 35.76 96 ILE A C 1
ATOM 761 O O . ILE A 1 91 ? 10.344 50.350 84.516 1.00 35.29 96 ILE A O 1
ATOM 766 N N . LEU A 1 92 ? 11.519 48.462 84.428 1.00 35.21 97 LEU A N 1
ATOM 767 C CA . LEU A 1 92 ? 11.000 47.981 85.709 1.00 37.01 97 LEU A CA 1
ATOM 768 C C . LEU A 1 92 ? 11.319 48.870 86.928 1.00 40.21 97 LEU A C 1
ATOM 769 O O . LEU A 1 92 ? 10.459 49.062 87.778 1.00 38.52 97 LEU A O 1
ATOM 774 N N . GLU A 1 93 ? 12.529 49.422 87.011 1.00 34.49 98 GLU A N 1
ATOM 775 C CA . GLU A 1 93 ? 12.957 50.106 88.225 1.00 40.67 98 GLU A CA 1
ATOM 776 C 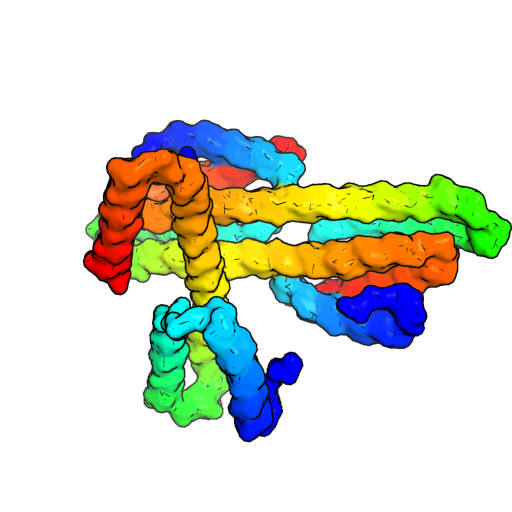C . GLU A 1 93 ? 12.045 51.292 88.614 1.00 42.35 98 GLU A C 1
ATOM 777 O O . GLU A 1 93 ? 11.559 51.339 89.747 1.00 38.80 98 GLU A O 1
ATOM 783 N N . PRO A 1 94 ? 11.816 52.253 87.697 1.00 38.34 99 PRO A N 1
ATOM 784 C CA . PRO A 1 94 ? 10.912 53.345 88.093 1.00 42.55 99 PRO A CA 1
ATOM 785 C C . PRO A 1 94 ? 9.483 52.863 88.364 1.00 42.88 99 PRO A C 1
ATOM 786 O O . PRO A 1 94 ? 8.756 53.455 89.162 1.00 43.07 99 PRO A O 1
ATOM 790 N N . LEU A 1 95 ? 9.078 51.802 87.688 1.00 41.17 100 LEU A N 1
ATOM 791 C CA . LEU A 1 95 ? 7.733 51.276 87.875 1.00 38.98 100 LEU A CA 1
ATOM 792 C C . LEU A 1 95 ? 7.569 50.683 89.275 1.00 41.37 100 LEU A C 1
ATOM 793 O O . LEU A 1 95 ? 6.528 50.867 89.920 1.00 37.17 100 LEU A O 1
ATOM 798 N N . ILE A 1 96 ? 8.592 49.984 89.764 1.00 35.49 101 ILE A N 1
ATOM 799 C CA . ILE A 1 96 ? 8.484 49.396 91.092 1.00 37.32 101 ILE A CA 1
ATOM 800 C C . ILE A 1 96 ? 8.285 50.509 92.125 1.00 38.78 101 ILE A C 1
ATOM 801 O O . ILE A 1 96 ? 7.498 50.342 93.055 1.00 40.57 101 ILE A O 1
ATOM 806 N N . ASP A 1 97 ? 8.940 51.657 91.925 1.00 41.34 102 ASP A N 1
ATOM 807 C CA . ASP A 1 97 ? 8.740 52.824 92.800 1.00 44.97 102 ASP A CA 1
ATOM 808 C C . ASP A 1 97 ? 7.358 53.473 92.661 1.00 48.31 102 ASP A C 1
ATOM 809 O O . ASP A 1 97 ? 6.947 54.244 93.532 1.00 49.73 102 ASP A O 1
ATOM 814 N N . GLU A 1 98 ? 6.641 53.184 91.578 1.00 36.91 103 GLU A N 1
ATOM 815 C CA . GLU A 1 98 ? 5.302 53.755 91.432 1.00 41.87 103 GLU A CA 1
ATOM 816 C C . GLU A 1 98 ? 4.232 52.941 92.138 1.00 41.18 103 GLU A C 1
ATOM 817 O O . GLU A 1 98 ? 3.081 53.368 92.217 1.00 43.52 103 GLU A O 1
ATOM 823 N N . ILE A 1 99 ? 4.594 51.757 92.619 1.00 32.25 104 ILE A N 1
ATOM 824 C CA . ILE A 1 99 ? 3.653 50.980 93.405 1.00 36.05 104 ILE A CA 1
ATOM 825 C C . ILE A 1 99 ? 3.455 51.635 94.764 1.00 37.08 104 ILE A C 1
ATOM 826 O O . ILE A 1 99 ? 4.311 51.522 95.638 1.00 41.57 104 ILE A O 1
ATOM 831 N N . LYS A 1 100 ? 2.343 52.340 94.935 1.00 36.65 105 LYS A N 1
ATOM 832 C CA . LYS A 1 100 ? 2.062 53.042 96.193 1.00 41.46 105 LYS A CA 1
ATOM 833 C C . LYS A 1 100 ? 0.850 52.459 96.898 1.00 36.13 105 LYS A C 1
ATOM 834 O O . LYS A 1 100 ? 0.584 52.773 98.053 1.00 39.26 105 LYS A O 1
ATOM 840 N N . THR A 1 101 ? 0.111 51.605 96.196 1.00 38.17 106 THR A N 1
ATOM 841 C CA . THR A 1 101 ? -1.145 51.061 96.721 1.00 38.66 106 THR A CA 1
ATOM 842 C C . THR A 1 101 ? -1.287 49.607 96.329 1.00 35.78 106 THR A C 1
ATOM 843 O O . THR A 1 101 ? -0.591 49.150 95.429 1.00 41.00 106 THR A O 1
ATOM 847 N N . PRO A 1 102 ? -2.174 48.867 97.008 1.00 39.53 107 PRO A N 1
ATOM 848 C CA . PRO A 1 102 ? -2.427 47.500 96.540 1.00 42.74 107 PRO A CA 1
ATOM 849 C C . PRO A 1 102 ? -2.910 47.386 95.082 1.00 42.48 107 PRO A C 1
ATOM 850 O O . PRO A 1 102 ? -2.526 46.426 94.422 1.00 41.08 107 PRO A O 1
ATOM 854 N N . ASP A 1 103 ? -3.715 48.314 94.572 1.00 39.65 108 ASP A N 1
ATOM 855 C CA . ASP A 1 103 ? -4.249 48.101 93.228 1.00 47.40 108 ASP A CA 1
ATOM 856 C C . ASP A 1 103 ? -3.127 48.293 92.207 1.00 44.14 108 ASP A C 1
ATOM 857 O O . ASP A 1 103 ? -3.081 47.602 91.193 1.00 42.53 108 ASP A O 1
ATOM 862 N N . GLU A 1 104 ? -2.213 49.213 92.512 1.00 40.40 109 GLU A N 1
ATOM 863 C CA . GLU A 1 104 ? -1.057 49.481 91.672 1.00 41.76 109 GLU A CA 1
ATOM 864 C C . GLU A 1 104 ? -0.107 48.288 91.703 1.00 40.40 109 GLU A C 1
ATOM 865 O O . GLU A 1 104 ? 0.472 47.924 90.682 1.00 37.47 109 GLU A O 1
ATOM 871 N N . PHE A 1 105 ? 0.039 47.670 92.864 1.00 32.99 110 PHE A N 1
ATOM 872 C CA . PHE A 1 105 ? 0.830 46.453 92.945 1.00 39.00 110 PHE A CA 1
ATOM 873 C C . PHE A 1 105 ? 0.235 45.411 91.999 1.00 43.64 110 PHE A C 1
ATOM 874 O O . PHE A 1 105 ? 0.960 44.832 91.189 1.00 42.70 110 PHE A O 1
ATOM 882 N N . GLU A 1 106 ? -1.079 45.199 92.074 1.00 42.44 111 GLU A N 1
ATOM 883 C CA . GLU A 1 106 ? -1.735 44.238 91.184 1.00 47.84 111 GLU A CA 1
ATOM 884 C C . GLU A 1 106 ? -1.550 44.621 89.710 1.00 44.52 111 GLU A C 1
ATOM 885 O O . GLU A 1 106 ? -1.395 43.752 88.854 1.00 47.24 111 GLU A O 1
ATOM 891 N N . LYS A 1 107 ? -1.544 45.914 89.408 1.00 41.58 112 LYS A N 1
ATOM 892 C CA . LYS A 1 107 ? -1.343 46.339 88.026 1.00 44.18 112 LYS A CA 1
ATOM 893 C C . LYS A 1 107 ? 0.076 46.018 87.588 1.00 43.51 112 LYS A C 1
ATOM 894 O O . LYS A 1 107 ? 0.305 45.516 86.490 1.00 41.96 112 LYS A O 1
ATOM 900 N N . PHE A 1 108 ? 1.031 46.299 88.460 1.00 36.50 113 PHE A N 1
ATOM 901 C CA . PHE A 1 108 ? 2.397 45.959 88.156 1.00 42.11 113 PHE A CA 1
ATOM 902 C C . PHE A 1 108 ? 2.615 44.456 87.926 1.00 44.84 113 PHE A C 1
ATOM 903 O O . PHE A 1 108 ? 3.292 44.086 86.983 1.00 44.85 113 PHE A O 1
ATOM 911 N N . LYS A 1 109 ? 2.064 43.604 88.791 1.00 42.87 114 LYS A N 1
ATOM 912 C CA . LYS A 1 109 ? 2.198 42.152 88.640 1.00 46.94 114 LYS A CA 1
ATOM 913 C C . LYS A 1 109 ? 1.569 41.677 87.331 1.00 49.23 114 LYS A C 1
ATOM 914 O O . LYS A 1 109 ? 2.114 40.805 86.660 1.00 48.12 114 LYS A O 1
ATOM 920 N N . LYS A 1 110 ? 0.433 42.253 86.959 1.00 44.33 115 LYS A N 1
ATOM 921 C CA . LYS A 1 110 ? -0.179 41.862 85.693 1.00 49.27 115 LYS A CA 1
ATOM 922 C C . LYS A 1 110 ? 0.677 42.343 84.521 1.00 48.74 115 LYS A C 1
ATOM 923 O O . LYS A 1 110 ? 0.769 41.674 83.499 1.00 45.51 115 LYS A O 1
ATOM 929 N N . PHE A 1 111 ? 1.307 43.504 84.686 1.00 44.80 116 PHE A N 1
ATOM 930 C CA . PHE A 1 111 ? 2.154 44.077 83.647 1.00 41.55 116 PHE A CA 1
ATOM 931 C C . PHE A 1 111 ? 3.374 43.220 83.379 1.00 42.76 116 PHE A C 1
ATOM 932 O O . PHE A 1 111 ? 3.684 42.905 82.240 1.00 44.27 116 PHE A O 1
ATOM 940 N N . TYR A 1 112 ? 4.071 42.857 84.448 1.00 44.96 117 TYR A N 1
ATOM 941 C CA . TYR A 1 112 ? 5.264 42.053 84.326 1.00 47.72 117 TYR A CA 1
ATOM 942 C C . TYR A 1 112 ? 4.908 40.693 83.743 1.00 47.09 117 TYR A C 1
ATOM 943 O O . TYR A 1 112 ? 5.611 40.198 82.872 1.00 43.67 117 TYR A O 1
ATOM 952 N N . ASP A 1 113 ? 3.821 40.097 84.226 1.00 45.13 118 ASP A N 1
ATOM 953 C CA . ASP A 1 113 ? 3.401 38.795 83.720 1.00 53.69 118 ASP A CA 1
ATOM 954 C C . ASP A 1 113 ? 3.151 38.849 82.221 1.00 49.32 118 ASP A C 1
ATOM 955 O O . ASP A 1 113 ? 3.477 37.922 81.501 1.00 50.84 118 ASP A O 1
ATOM 960 N N . ALA A 1 114 ? 2.566 39.948 81.768 1.00 48.30 119 ALA A N 1
ATOM 961 C CA . ALA A 1 114 ? 2.292 40.149 80.357 1.00 52.36 119 ALA A CA 1
ATOM 962 C C . ALA A 1 114 ? 3.589 40.214 79.538 1.00 58.73 119 ALA A C 1
ATOM 963 O O . ALA A 1 114 ? 3.703 39.534 78.517 1.00 62.16 119 ALA A O 1
ATOM 965 N N . ILE A 1 115 ? 4.553 41.033 79.966 1.00 48.53 120 ILE A N 1
ATOM 966 C CA . ILE A 1 115 ? 5.864 41.047 79.309 1.00 49.85 120 ILE A CA 1
ATOM 967 C C . ILE A 1 115 ? 6.442 39.628 79.258 1.00 58.43 120 ILE A C 1
ATOM 968 O O . ILE A 1 115 ? 6.987 39.205 78.239 1.00 58.35 120 ILE A O 1
ATOM 973 N N . LEU A 1 116 ? 6.303 38.892 80.358 1.00 54.23 121 LEU A N 1
ATOM 974 C CA . LEU A 1 116 ? 6.832 37.537 80.445 1.00 57.50 121 LEU A CA 1
ATOM 975 C C . LEU A 1 116 ? 6.117 36.622 79.447 1.00 63.79 121 LEU A C 1
ATOM 976 O O . LEU A 1 116 ? 6.737 35.755 78.840 1.00 72.72 121 LEU A O 1
ATOM 981 N N . ALA A 1 117 ? 4.821 36.838 79.257 1.00 60.01 122 ALA A N 1
ATOM 982 C CA . ALA A 1 117 ? 4.027 36.012 78.345 1.00 66.34 122 ALA A CA 1
ATOM 983 C C . ALA A 1 117 ? 4.453 36.176 76.880 1.00 72.00 122 ALA A C 1
ATOM 984 O O . ALA A 1 117 ? 4.746 35.177 76.200 1.00 76.41 122 ALA A O 1
ATOM 986 N N . TYR A 1 118 ? 4.482 37.419 76.386 1.00 66.65 123 TYR A N 1
ATOM 987 C CA . TYR A 1 118 ? 4.856 37.653 74.981 1.00 74.86 123 TYR A CA 1
ATOM 988 C C . TYR A 1 118 ? 6.368 37.671 74.750 1.00 78.69 123 TYR A C 1
ATOM 989 O O . TYR A 1 118 ? 6.839 38.090 73.688 1.00 85.39 123 TYR A O 1
ATOM 998 N N . HIS A 1 119 ? 7.121 37.227 75.748 1.00 79.91 124 HIS A N 1
ATOM 999 C CA . HIS A 1 119 ? 8.567 37.076 75.631 1.00 82.60 124 HIS A CA 1
ATOM 1000 C C . HIS A 1 119 ? 8.836 35.662 75.133 1.00 90.53 124 HIS A C 1
ATOM 1001 O O . HIS A 1 119 ? 9.862 35.394 74.513 1.00 89.34 124 HIS A O 1
ATOM 1008 N N . LYS A 1 120 ? 7.870 34.778 75.379 1.00 90.94 125 LYS A N 1
ATOM 1009 C CA . LYS A 1 120 ? 8.000 33.360 75.071 1.00 89.16 125 LYS A CA 1
ATOM 1010 C C . LYS A 1 120 ? 7.322 33.005 73.747 1.00 96.30 125 LYS A C 1
ATOM 1011 O O . LYS A 1 120 ? 7.934 32.358 72.888 1.00 97.25 125 LYS A O 1
ATOM 1017 N N . PHE A 1 121 ? 6.074 33.453 73.573 1.00 93.46 126 PHE A N 1
ATOM 1018 C CA . PHE A 1 121 ? 5.323 33.225 72.332 1.00 93.58 126 PHE A CA 1
ATOM 1019 C C . PHE A 1 121 ? 6.050 33.899 71.142 1.00 97.91 126 PHE A C 1
ATOM 1020 O O . PHE A 1 121 ? 5.676 33.717 69.982 1.00 99.24 126 PHE A O 1
ATOM 1028 N N . HIS A 1 122 ? 7.130 34.634 71.399 1.00 93.86 127 HIS A N 1
ATOM 1029 C CA . HIS A 1 122 ? 7.999 34.984 70.273 1.00 98.20 127 HIS A CA 1
ATOM 1030 C C . HIS A 1 122 ? 9.385 34.296 70.322 1.00 100.98 127 HIS A C 1
ATOM 1031 O O . HIS A 1 122 ? 9.837 33.757 69.307 1.00 102.53 127 HIS A O 1
ATOM 1038 N N . SER A 1 123 ? 10.047 34.296 71.478 1.00 99.31 128 SER A N 1
ATOM 1039 C CA . SER A 1 123 ? 11.380 33.688 71.562 1.00 98.05 128 SER A CA 1
ATOM 1040 C C . SER A 1 123 ? 11.303 32.163 71.519 1.00 96.64 128 SER A C 1
ATOM 1041 O O . SER A 1 123 ? 12.217 31.498 71.028 1.00 97.52 128 SER A O 1
ATOM 1044 N N . GLY B 1 1 ? 47.664 47.141 84.661 1.00 67.42 6 GLY B N 1
ATOM 1045 C CA . GLY B 1 1 ? 48.471 47.000 85.860 1.00 69.15 6 GLY B CA 1
ATOM 1046 C C . GLY B 1 1 ? 49.897 47.485 85.664 1.00 73.43 6 GLY B C 1
ATOM 1047 O O . GLY B 1 1 ? 50.855 46.783 86.009 1.00 76.49 6 GLY B O 1
ATOM 1048 N N . VAL B 1 2 ? 50.042 48.691 85.118 1.00 60.50 7 VAL B N 1
ATOM 1049 C CA . VAL B 1 2 ? 51.358 49.239 84.795 1.00 57.65 7 VAL B CA 1
ATOM 1050 C C . VAL B 1 2 ? 51.635 50.497 85.627 1.00 63.64 7 VAL B C 1
ATOM 1051 O O . VAL B 1 2 ? 50.705 51.237 85.950 1.00 64.94 7 VAL B O 1
ATOM 1055 N N . SER B 1 3 ? 52.897 50.725 86.002 1.00 59.22 8 SER B N 1
ATOM 1056 C CA . SER B 1 3 ? 53.242 51.866 86.854 1.00 51.93 8 SER B CA 1
ATOM 1057 C C . SER B 1 3 ? 54.659 52.400 86.640 1.00 58.13 8 SER B C 1
ATOM 1058 O O . SER B 1 3 ? 55.556 51.664 86.221 1.00 57.23 8 SER B O 1
ATOM 1061 N N . LEU B 1 4 ? 54.864 53.684 86.933 1.00 49.67 9 LEU B N 1
ATOM 1062 C CA . LEU B 1 4 ? 56.160 54.306 86.664 1.00 58.08 9 LEU B CA 1
ATOM 1063 C C . LEU B 1 4 ? 57.178 53.979 87.753 1.00 58.03 9 LEU B C 1
ATOM 1064 O O . LEU B 1 4 ? 58.365 54.269 87.620 1.00 57.93 9 LEU B O 1
ATOM 1069 N N . LYS B 1 5 ? 56.710 53.376 88.835 1.00 59.66 10 LYS B N 1
ATOM 1070 C CA . LYS B 1 5 ? 57.617 52.842 89.846 1.00 62.24 10 LYS B CA 1
ATOM 1071 C C . LYS B 1 5 ? 58.409 51.664 89.271 1.00 66.61 10 LYS B C 1
ATOM 1072 O O . LYS B 1 5 ? 59.567 51.446 89.637 1.00 62.70 10 LYS B O 1
ATOM 1078 N N . GLU B 1 6 ? 57.770 50.913 88.372 1.00 65.60 11 GLU B N 1
ATOM 1079 C CA . GLU B 1 6 ? 58.418 49.798 87.690 1.00 59.04 11 GLU B CA 1
ATOM 1080 C C . GLU B 1 6 ? 59.665 50.292 86.980 1.00 58.23 11 GLU B C 1
ATOM 1081 O O . GLU B 1 6 ? 59.753 51.467 86.614 1.00 49.20 11 GLU B O 1
ATOM 1087 N N . ASP B 1 7 ? 60.630 49.397 86.800 1.00 52.28 12 ASP B N 1
ATOM 1088 C CA . ASP B 1 7 ? 61.847 49.739 86.074 1.00 62.23 12 ASP B CA 1
ATOM 1089 C C . ASP B 1 7 ? 61.598 49.737 84.568 1.00 57.79 12 ASP B C 1
ATOM 1090 O O . ASP B 1 7 ? 60.676 49.077 84.073 1.00 60.15 12 ASP B O 1
ATOM 1095 N N . LEU B 1 8 ? 62.426 50.480 83.846 1.00 59.14 13 LEU B N 1
ATOM 1096 C CA . LEU B 1 8 ? 62.282 50.616 82.403 1.00 64.77 13 LEU B CA 1
ATOM 1097 C C . LEU B 1 8 ? 62.150 49.265 81.701 1.00 65.82 13 LEU B C 1
ATOM 1098 O O . LEU B 1 8 ? 61.311 49.091 80.812 1.00 61.77 13 LEU B O 1
ATOM 1103 N N . LYS B 1 9 ? 62.975 48.314 82.127 1.00 65.65 14 LYS B N 1
ATOM 1104 C CA . LYS B 1 9 ? 62.990 46.974 81.552 1.00 69.58 14 LYS B CA 1
ATOM 1105 C C . LYS B 1 9 ? 61.579 46.384 81.451 1.00 63.43 14 LYS B C 1
ATOM 1106 O O . LYS B 1 9 ? 61.162 45.923 80.394 1.00 65.36 14 LYS B O 1
ATOM 1112 N N . ASP B 1 10 ? 60.841 46.436 82.552 1.00 66.64 15 ASP B N 1
ATOM 1113 C CA . ASP B 1 10 ? 59.528 45.813 82.625 1.00 66.19 15 ASP B CA 1
ATOM 1114 C C . ASP B 1 10 ? 58.465 46.613 81.884 1.00 62.53 15 ASP B C 1
ATOM 1115 O O . ASP B 1 10 ? 57.507 46.047 81.362 1.00 61.28 15 ASP B O 1
ATOM 1120 N N . LEU B 1 11 ? 58.636 47.929 81.853 1.00 58.66 16 LEU B N 1
ATOM 1121 C CA . LEU B 1 11 ? 57.687 48.799 81.174 1.00 63.22 16 LEU B CA 1
ATOM 1122 C C . LEU B 1 11 ? 57.760 48.569 79.672 1.00 63.54 16 LEU B C 1
ATOM 1123 O O . LEU B 1 11 ? 56.735 48.439 79.006 1.00 56.68 16 LEU B O 1
ATOM 1128 N N . VAL B 1 12 ? 58.981 48.511 79.152 1.00 63.16 17 VAL B N 1
ATOM 1129 C CA . VAL B 1 12 ? 59.192 48.269 77.733 1.00 63.96 17 VAL B CA 1
ATOM 1130 C C . VAL B 1 12 ? 58.592 46.927 77.321 1.00 62.76 17 VAL B C 1
ATOM 1131 O O . VAL B 1 12 ? 57.988 46.825 76.255 1.00 67.12 17 VAL B O 1
ATOM 1135 N N . ARG B 1 13 ? 58.715 45.909 78.171 1.00 60.47 18 ARG B N 1
ATOM 1136 C CA . ARG B 1 13 ? 58.165 44.603 77.815 1.00 60.98 18 ARG B CA 1
ATOM 1137 C C . ARG B 1 13 ? 56.645 44.668 77.838 1.00 64.41 18 ARG B C 1
ATOM 1138 O O . ARG B 1 13 ? 55.984 44.151 76.941 1.00 70.58 18 ARG B O 1
ATOM 1146 N N . LYS B 1 14 ? 56.086 45.313 78.856 1.00 66.16 19 LYS B N 1
ATOM 1147 C CA . LYS B 1 14 ? 54.640 45.500 78.907 1.00 62.92 19 LYS B CA 1
ATOM 1148 C C . LYS B 1 14 ? 54.200 46.392 77.752 1.00 58.90 19 LYS B C 1
ATOM 1149 O O . LYS B 1 14 ? 53.123 46.211 77.192 1.00 59.09 19 LYS B O 1
ATOM 1155 N N . ALA B 1 15 ? 55.058 47.330 77.370 1.00 54.95 20 ALA B N 1
ATOM 1156 C CA . ALA B 1 15 ? 54.731 48.247 76.291 1.00 54.43 20 ALA B CA 1
ATOM 1157 C C . ALA B 1 15 ? 54.586 47.531 74.957 1.00 64.07 20 ALA B C 1
ATOM 1158 O O . ALA B 1 15 ? 54.022 48.079 74.011 1.00 66.40 20 ALA B O 1
ATOM 1160 N N . GLU B 1 16 ? 55.081 46.303 74.869 1.00 65.72 21 GLU B N 1
ATOM 1161 C CA . GLU B 1 16 ? 54.937 45.578 73.617 1.00 71.33 21 GLU B CA 1
ATOM 1162 C C . GLU B 1 16 ? 53.769 44.597 73.676 1.00 68.40 21 GLU B C 1
ATOM 1163 O O . GLU B 1 16 ? 53.113 44.360 72.664 1.00 70.50 21 GLU B O 1
ATOM 1169 N N . GLU B 1 17 ? 53.510 44.043 74.857 1.00 64.04 22 GLU B N 1
ATOM 1170 C CA . GLU B 1 17 ? 52.285 43.286 75.091 1.00 65.93 22 GLU B CA 1
ATOM 1171 C C . GLU B 1 17 ? 51.070 44.177 74.810 1.00 67.94 22 GLU B C 1
ATOM 1172 O O . GLU B 1 17 ? 50.088 43.749 74.204 1.00 69.59 22 GLU B O 1
ATOM 1178 N N . ILE B 1 18 ? 51.154 45.427 75.255 1.00 64.93 23 ILE B N 1
ATOM 1179 C CA . ILE B 1 18 ? 50.073 46.382 75.075 1.00 62.05 23 ILE B CA 1
ATOM 1180 C C . ILE B 1 18 ? 49.922 46.779 73.612 1.00 63.78 23 ILE B C 1
ATOM 1181 O O . ILE B 1 18 ? 48.813 46.801 73.081 1.00 59.46 23 ILE B O 1
ATOM 1186 N N . GLY B 1 19 ? 51.039 47.092 72.963 1.00 65.27 24 GLY B N 1
ATOM 1187 C CA . GLY B 1 19 ? 51.027 47.475 71.561 1.00 63.54 24 GLY B CA 1
ATOM 1188 C C . GLY B 1 19 ? 50.439 46.408 70.649 1.00 70.72 24 GLY B C 1
ATOM 1189 O O . GLY B 1 19 ? 49.883 46.727 69.595 1.00 74.05 24 GLY B O 1
ATOM 1190 N N . ARG B 1 20 ? 50.547 45.142 71.048 1.00 65.86 25 ARG B N 1
ATOM 1191 C CA . ARG B 1 20 ? 49.968 44.064 70.260 1.00 70.65 25 ARG B CA 1
ATOM 1192 C C . ARG B 1 20 ? 48.509 43.795 70.641 1.00 69.40 25 ARG B C 1
ATOM 1193 O O . ARG B 1 20 ? 47.701 43.471 69.780 1.00 76.20 25 ARG B O 1
ATOM 1201 N N . GLU B 1 21 ? 48.152 43.936 71.913 1.00 71.44 26 GLU B N 1
ATOM 1202 C CA . GLU B 1 21 ? 46.750 43.768 72.286 1.00 69.45 26 GLU B CA 1
ATOM 1203 C C . GLU B 1 21 ? 45.921 44.894 71.662 1.00 69.28 26 GLU B C 1
ATOM 1204 O O . GLU B 1 21 ? 44.716 44.747 71.467 1.00 70.64 26 GLU B O 1
ATOM 1210 N N . LEU B 1 22 ? 46.577 46.005 71.331 1.00 64.51 27 LEU B N 1
ATOM 1211 C CA . LEU B 1 22 ? 45.881 47.159 70.782 1.00 63.66 27 LEU B CA 1
ATOM 1212 C C . LEU B 1 22 ? 45.716 47.056 69.279 1.00 65.68 27 LEU B C 1
ATOM 1213 O O . LEU B 1 22 ? 44.713 47.503 68.731 1.00 69.26 27 LEU B O 1
ATOM 1218 N N . SER B 1 23 ? 46.705 46.458 68.626 1.00 70.23 28 SER B N 1
ATOM 1219 C CA . SER B 1 23 ? 46.942 46.669 67.192 1.00 78.06 28 SER B CA 1
ATOM 1220 C C . SER B 1 23 ? 45.760 46.326 66.280 1.00 75.85 28 SER B C 1
ATOM 1221 O O . SER B 1 23 ? 45.481 47.055 65.313 1.00 76.72 28 SER B O 1
ATOM 1224 N N . GLY B 1 24 ? 45.064 45.236 66.587 1.00 61.67 29 GLY B N 1
ATOM 1225 C CA . GLY B 1 24 ? 43.884 44.878 65.823 1.00 66.40 29 GLY B CA 1
ATOM 1226 C C . GLY B 1 24 ? 42.702 45.775 66.147 1.00 68.08 29 GLY B C 1
ATOM 1227 O O . GLY B 1 24 ? 41.882 46.074 65.282 1.00 66.43 29 GLY B O 1
ATOM 1228 N N . LYS B 1 25 ? 42.623 46.216 67.400 1.00 67.45 30 LYS B N 1
ATOM 1229 C CA . LYS B 1 25 ? 41.444 46.919 67.896 1.00 63.04 30 LYS B CA 1
ATOM 1230 C C . LYS B 1 25 ? 41.472 48.414 67.607 1.00 64.14 30 LYS B C 1
ATOM 1231 O O . LYS B 1 25 ? 40.589 48.959 66.942 1.00 66.53 30 LYS B O 1
ATOM 1237 N N . LEU B 1 26 ? 42.494 49.076 68.119 1.00 65.34 31 LEU B N 1
ATOM 1238 C CA . LEU B 1 26 ? 42.601 50.514 68.002 1.00 63.73 31 LEU B CA 1
ATOM 1239 C C . LEU B 1 26 ? 43.145 50.904 66.636 1.00 69.94 31 LEU B C 1
ATOM 1240 O O . LEU B 1 26 ? 44.164 50.367 66.198 1.00 72.40 31 LEU B O 1
ATOM 1245 N N . LYS B 1 27 ? 42.472 51.823 65.945 1.00 82.64 32 LYS B N 1
ATOM 1246 C CA . LYS B 1 27 ? 42.975 52.227 64.632 1.00 82.67 32 LYS B CA 1
ATOM 1247 C C . LYS B 1 27 ? 44.278 52.990 64.878 1.00 84.24 32 LYS B C 1
ATOM 1248 O O . LYS B 1 27 ? 44.360 53.838 65.773 1.00 82.91 32 LYS B O 1
ATOM 1254 N N . THR B 1 28 ? 45.307 52.627 64.117 1.00 89.18 33 THR B N 1
ATOM 1255 C CA . THR B 1 28 ? 46.673 53.107 64.345 1.00 87.63 33 THR B CA 1
ATOM 1256 C C . THR B 1 28 ? 46.807 54.605 64.048 1.00 89.15 33 THR B C 1
ATOM 1257 O O . THR B 1 28 ? 46.202 55.110 63.097 1.00 89.63 33 THR B O 1
ATOM 1261 N N . ASN B 1 29 ? 47.573 55.306 64.888 1.00 87.70 34 ASN B N 1
ATOM 1262 C CA . ASN B 1 29 ? 47.843 56.741 64.73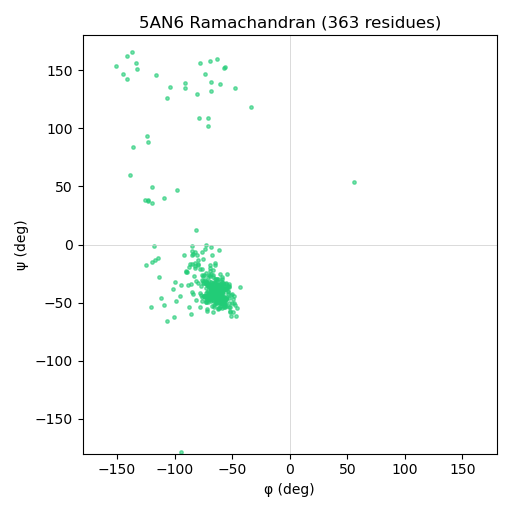3 1.00 89.99 34 ASN B CA 1
ATOM 1263 C C . ASN B 1 29 ? 46.571 57.585 64.660 1.00 86.75 34 ASN B C 1
ATOM 1264 O O . ASN B 1 29 ? 46.374 58.394 63.737 1.00 89.55 34 ASN B O 1
ATOM 1269 N N . GLN B 1 30 ? 45.727 57.411 65.671 1.00 79.91 35 GLN B N 1
ATOM 1270 C CA . GLN B 1 30 ? 44.442 58.103 65.746 1.00 85.36 35 GLN B CA 1
ATOM 1271 C C . GLN B 1 30 ? 44.404 59.006 66.967 1.00 84.64 35 GLN B C 1
ATOM 1272 O O . GLN B 1 30 ? 43.510 59.835 67.113 1.00 81.41 35 GLN B O 1
ATOM 1278 N N . LEU B 1 31 ? 45.369 58.796 67.860 1.00 88.16 36 LEU B N 1
ATOM 1279 C CA . LEU B 1 31 ? 45.600 59.671 69.000 1.00 79.79 36 LEU B CA 1
ATOM 1280 C C . LEU B 1 31 ? 46.728 60.650 68.664 1.00 78.81 36 LEU B C 1
ATOM 1281 O O . LEU B 1 31 ? 47.658 60.850 69.453 1.00 75.73 36 LEU B O 1
ATOM 1286 N N . ARG B 1 32 ? 46.636 61.255 67.481 1.00 77.07 37 ARG B N 1
ATOM 1287 C CA . ARG B 1 32 ? 47.712 62.083 66.951 1.00 73.24 37 ARG B CA 1
ATOM 1288 C C . ARG B 1 32 ? 47.701 63.522 67.469 1.00 67.75 37 ARG B C 1
ATOM 1289 O O . ARG B 1 32 ? 48.743 64.163 67.515 1.00 72.94 37 ARG B O 1
ATOM 1297 N N . LYS B 1 33 ? 46.535 64.032 67.848 1.00 64.23 38 LYS B N 1
ATOM 1298 C CA . LYS B 1 33 ? 46.459 65.322 68.528 1.00 67.88 38 LYS B CA 1
ATOM 1299 C C . LYS B 1 33 ? 47.302 65.255 69.806 1.00 72.19 38 LYS B C 1
ATOM 1300 O O . LYS B 1 33 ? 47.951 66.227 70.208 1.00 73.15 38 LYS B O 1
ATOM 1306 N N . PHE B 1 34 ? 47.302 64.079 70.426 1.00 66.70 39 PHE B N 1
ATOM 1307 C CA . PHE B 1 34 ? 47.921 63.894 71.716 1.00 58.81 39 PHE B CA 1
ATOM 1308 C C . PHE B 1 34 ? 49.397 63.608 71.539 1.00 59.78 39 PHE B C 1
ATOM 1309 O O . PHE B 1 34 ? 50.225 64.101 72.298 1.00 53.94 39 PHE B O 1
ATOM 1317 N N . HIS B 1 35 ? 49.713 62.792 70.540 1.00 56.07 40 HIS B N 1
ATOM 1318 C CA . HIS B 1 35 ? 51.089 62.430 70.259 1.00 59.82 40 HIS B CA 1
ATOM 1319 C C . HIS B 1 35 ? 51.870 63.679 69.891 1.00 64.84 40 HIS B C 1
ATOM 1320 O O . HIS B 1 35 ? 53.030 63.855 70.280 1.00 62.70 40 HIS B O 1
ATOM 1327 N N . GLY B 1 36 ? 51.211 64.548 69.136 1.00 60.69 41 GLY B N 1
ATOM 1328 C CA . GLY B 1 36 ? 51.798 65.804 68.738 1.00 61.75 41 GLY B CA 1
ATOM 1329 C C . GLY B 1 36 ? 52.112 66.677 69.929 1.00 58.65 41 GLY B C 1
ATOM 1330 O O . GLY B 1 36 ? 53.253 67.097 70.106 1.00 62.44 41 GLY B O 1
ATOM 1331 N N . HIS B 1 37 ? 51.103 66.941 70.751 1.00 54.60 42 HIS B N 1
ATOM 1332 C CA . HIS B 1 37 ? 51.264 67.861 71.864 1.00 59.30 42 HIS B CA 1
ATOM 1333 C C . HIS B 1 37 ? 52.318 67.284 72.827 1.00 64.34 42 HIS B C 1
ATOM 1334 O O . HIS B 1 37 ? 53.065 68.025 73.466 1.00 64.43 42 HIS B O 1
ATOM 1341 N N . LEU B 1 38 ? 52.424 65.961 72.877 1.00 57.27 43 LEU B N 1
ATOM 1342 C CA . LEU B 1 38 ? 53.441 65.323 73.703 1.00 58.10 43 LEU B CA 1
ATOM 1343 C C . LEU B 1 38 ? 54.840 65.566 73.157 1.00 60.92 43 LEU B C 1
ATOM 1344 O O . LEU B 1 38 ? 55.793 65.748 73.920 1.00 60.93 43 LEU B O 1
ATOM 1349 N N . THR B 1 39 ? 54.967 65.555 71.836 1.00 57.28 44 THR B N 1
ATOM 1350 C CA . THR B 1 39 ? 56.268 65.747 71.207 1.00 61.81 44 THR B CA 1
ATOM 1351 C C . THR B 1 39 ? 56.775 67.175 71.431 1.00 58.21 44 THR B C 1
ATOM 1352 O O . THR B 1 39 ? 57.975 67.394 71.588 1.00 61.82 44 THR B O 1
ATOM 1356 N N . LYS B 1 40 ? 55.868 68.142 71.490 1.00 54.26 45 LYS B N 1
ATOM 1357 C CA . LYS B 1 40 ? 56.300 69.517 71.717 1.00 63.64 45 LYS B CA 1
ATOM 1358 C C . LYS B 1 40 ? 56.787 69.688 73.156 1.00 62.25 45 LYS B C 1
ATOM 1359 O O . LYS B 1 40 ? 57.821 70.305 73.399 1.00 62.84 45 LYS B O 1
ATOM 1365 N N . ILE B 1 41 ? 56.048 69.123 74.102 1.00 61.53 46 ILE B N 1
ATOM 1366 C CA . ILE B 1 41 ? 56.419 69.208 75.509 1.00 59.52 46 ILE B CA 1
ATOM 1367 C C . ILE B 1 41 ? 57.771 68.566 75.741 1.00 58.30 46 ILE B C 1
ATOM 1368 O O . ILE B 1 41 ? 58.631 69.121 76.414 1.00 59.97 46 ILE B O 1
ATOM 1373 N N . TRP B 1 42 ? 57.948 67.389 75.163 1.00 61.20 47 TRP B N 1
ATOM 1374 C CA . TRP B 1 42 ? 59.204 66.673 75.258 1.00 59.80 47 TRP B CA 1
ATOM 1375 C C . TRP B 1 42 ? 60.354 67.470 74.654 1.00 61.52 47 TRP B C 1
ATOM 1376 O O . TRP B 1 42 ? 61.484 67.394 75.135 1.00 59.59 47 TRP B O 1
ATOM 1387 N N . SER B 1 43 ? 60.075 68.229 73.599 1.00 61.83 48 SER B N 1
ATOM 1388 C CA . SER B 1 43 ? 61.127 69.028 72.971 1.00 64.50 48 SER B CA 1
ATOM 1389 C C . SER B 1 43 ? 61.511 70.187 73.902 1.00 64.94 48 SER B C 1
ATOM 1390 O O . SER B 1 43 ? 62.696 70.448 74.124 1.00 65.55 48 SER B O 1
ATOM 1393 N N . ASN B 1 44 ? 60.507 70.861 74.456 1.00 58.70 49 ASN B N 1
ATOM 1394 C CA . ASN B 1 44 ? 60.738 71.860 75.495 1.00 62.76 49 ASN B CA 1
ATOM 1395 C C . ASN B 1 44 ? 61.528 71.301 76.686 1.00 64.80 49 ASN B C 1
ATOM 1396 O O . ASN B 1 44 ? 62.310 72.026 77.291 1.00 69.08 49 ASN B O 1
ATOM 1401 N N . TYR B 1 45 ? 61.336 70.018 77.008 1.00 63.56 50 TYR B N 1
ATOM 1402 C CA . TYR B 1 45 ? 62.042 69.385 78.129 1.00 58.24 50 TYR B CA 1
ATOM 1403 C C . TYR B 1 45 ? 63.489 69.065 77.814 1.00 58.24 50 TYR B C 1
ATOM 1404 O O . TYR B 1 45 ? 64.364 69.339 78.629 1.00 58.27 50 TYR B O 1
ATOM 1413 N N . ILE B 1 46 ? 63.739 68.435 76.668 1.00 62.54 51 ILE B N 1
ATOM 1414 C CA . ILE B 1 46 ? 65.105 68.132 76.241 1.00 59.59 51 ILE B CA 1
ATOM 1415 C C . ILE B 1 46 ? 65.903 69.436 76.134 1.00 63.61 51 ILE B C 1
ATOM 1416 O O . ILE B 1 46 ? 67.066 69.517 76.538 1.00 59.02 51 ILE B O 1
ATOM 1421 N N . TYR B 1 47 ? 65.231 70.461 75.621 1.00 67.25 52 TYR B N 1
ATOM 1422 C CA . TYR B 1 47 ? 65.809 71.783 75.431 1.00 64.20 52 TYR B CA 1
ATOM 1423 C C . TYR B 1 47 ? 66.507 72.284 76.681 1.00 66.47 52 TYR B C 1
ATOM 1424 O O . TYR B 1 47 ? 67.699 72.579 76.653 1.00 69.05 52 TYR B O 1
ATOM 1433 N N . LYS B 1 48 ? 65.756 72.374 77.773 1.00 62.68 53 LYS B N 1
ATOM 1434 C CA . LYS B 1 48 ? 66.278 72.895 79.032 1.00 61.43 53 LYS B CA 1
ATOM 1435 C C . LYS B 1 48 ? 66.447 71.810 80.095 1.00 57.20 53 LYS B C 1
ATOM 1436 O O . LYS B 1 48 ? 66.175 72.045 81.271 1.00 57.69 53 LYS B O 1
ATOM 1442 N N . LYS B 1 49 ? 66.920 70.637 79.676 1.00 52.86 54 LYS B N 1
ATOM 1443 C CA . LYS B 1 49 ? 66.944 69.444 80.527 1.00 57.01 54 LYS B CA 1
ATOM 1444 C C . LYS B 1 49 ? 67.618 69.666 81.880 1.00 64.60 54 LYS B C 1
ATOM 1445 O O . LYS B 1 49 ? 67.090 69.254 82.919 1.00 62.94 54 LYS B O 1
ATOM 1451 N N . LYS B 1 50 ? 68.774 70.320 81.878 1.00 67.82 55 LYS B N 1
ATOM 1452 C CA . LYS B 1 50 ? 69.489 70.524 83.130 1.00 68.57 55 LYS B CA 1
ATOM 1453 C C . LYS B 1 50 ? 68.915 71.732 83.884 1.00 68.35 55 LYS B C 1
ATOM 1454 O O . LYS B 1 50 ? 69.077 71.854 85.111 1.00 62.84 55 LYS B O 1
ATOM 1460 N N . ASP B 1 51 ? 68.216 72.602 83.154 1.00 58.71 56 ASP B N 1
ATOM 1461 C CA . ASP B 1 51 ? 67.475 73.714 83.761 1.00 61.37 56 ASP B CA 1
ATOM 1462 C C . ASP B 1 51 ? 66.284 73.145 84.575 1.00 64.26 56 ASP B C 1
ATOM 1463 O O . ASP B 1 51 ? 65.811 73.756 85.533 1.00 63.76 56 ASP B O 1
ATOM 1468 N N . TYR B 1 52 ? 65.817 71.954 84.209 1.00 59.06 57 TYR B N 1
ATOM 1469 C CA . TYR B 1 52 ? 64.626 71.398 84.839 1.00 57.20 57 TYR B CA 1
ATOM 1470 C C . TYR B 1 52 ? 64.983 70.480 86.008 1.00 55.41 57 TYR B C 1
ATOM 1471 O O . TYR B 1 52 ? 64.273 70.443 87.018 1.00 51.96 57 TYR B O 1
ATOM 1480 N N . ARG B 1 53 ? 66.089 69.756 85.897 1.00 49.56 58 ARG B N 1
ATOM 1481 C CA . ARG B 1 53 ? 66.432 68.784 86.934 1.00 57.76 58 ARG B CA 1
ATOM 1482 C C . ARG B 1 53 ? 66.938 69.450 88.225 1.00 52.41 58 ARG B C 1
ATOM 1483 O O . ARG B 1 53 ? 67.165 68.777 89.233 1.00 50.46 58 ARG B O 1
ATOM 1491 N N . ASP B 1 54 ? 67.066 70.775 88.190 1.00 49.12 59 ASP B N 1
ATOM 1492 C CA . ASP B 1 54 ? 67.432 71.573 89.361 1.00 56.68 59 ASP B CA 1
ATOM 1493 C C . ASP B 1 54 ? 66.330 72.577 89.759 1.00 59.31 59 ASP B C 1
ATOM 1494 O O . ASP B 1 54 ? 66.482 73.330 90.723 1.00 59.73 59 ASP B O 1
ATOM 1499 N N . ASN B 1 55 ? 65.234 72.618 89.008 1.00 52.94 60 ASN B N 1
ATOM 1500 C CA . ASN B 1 55 ? 64.226 73.631 89.271 1.00 55.97 60 ASN B CA 1
ATOM 1501 C C . ASN B 1 55 ? 62.798 73.102 89.234 1.00 52.95 60 ASN B C 1
ATOM 1502 O O . ASN B 1 55 ? 62.113 73.230 88.226 1.00 52.06 60 ASN B O 1
ATOM 1507 N N . PRO B 1 56 ? 62.333 72.535 90.349 1.00 45.43 61 PRO B N 1
ATOM 1508 C CA . PRO B 1 56 ? 61.017 71.885 90.405 1.00 48.23 61 PRO B CA 1
ATOM 1509 C C . PRO B 1 56 ? 59.877 72.836 90.044 1.00 49.85 61 PRO B C 1
ATOM 1510 O O . PRO B 1 56 ? 58.839 72.401 89.535 1.00 41.27 61 PRO B O 1
ATOM 1514 N N . GLU B 1 57 ? 60.077 74.120 90.328 1.00 52.00 62 GLU B N 1
ATOM 1515 C CA . GLU B 1 57 ? 59.054 75.134 90.105 1.00 53.84 62 GLU B CA 1
ATOM 1516 C C . GLU B 1 57 ? 58.899 75.415 88.622 1.00 52.87 62 GLU B C 1
ATOM 1517 O O . GLU B 1 57 ? 57.782 75.442 88.111 1.00 57.50 62 GLU B O 1
ATOM 1523 N N . LYS B 1 58 ? 60.010 75.611 87.924 1.00 51.22 63 LYS B N 1
ATOM 1524 C CA . LYS B 1 58 ? 59.945 75.765 86.472 1.00 56.20 63 LYS B CA 1
ATOM 1525 C C . LYS B 1 58 ? 59.374 74.499 85.814 1.00 53.53 63 LYS B C 1
ATOM 1526 O O . LYS B 1 58 ? 58.532 74.576 84.917 1.00 52.53 63 LYS B O 1
ATOM 1532 N N . PHE B 1 59 ? 59.827 73.338 86.269 1.00 46.68 64 PHE B N 1
ATOM 1533 C CA . PHE B 1 59 ? 59.381 72.072 85.711 1.00 46.44 64 PHE B CA 1
ATOM 1534 C C . PHE B 1 59 ? 57.875 71.933 85.841 1.00 49.22 64 PHE B C 1
ATOM 1535 O O . PHE B 1 59 ? 57.201 71.509 84.918 1.00 43.74 64 PHE B O 1
ATOM 1543 N N . ASN B 1 60 ? 57.357 72.344 86.989 1.00 46.45 65 ASN B N 1
ATOM 1544 C CA . ASN B 1 60 ? 55.956 72.185 87.281 1.00 50.23 65 ASN B CA 1
ATOM 1545 C C . ASN B 1 60 ? 55.109 73.118 86.461 1.00 58.04 65 ASN B C 1
ATOM 1546 O O . ASN B 1 60 ? 54.066 72.731 85.940 1.00 58.90 65 ASN B O 1
ATOM 1551 N N . GLU B 1 61 ? 55.537 74.362 86.346 1.00 57.22 66 GLU B N 1
ATOM 1552 C CA . GLU B 1 61 ? 54.664 75.313 85.699 1.00 61.51 66 GLU B CA 1
ATOM 1553 C C . GLU B 1 61 ? 54.868 75.309 84.180 1.00 60.60 66 GLU B C 1
ATOM 1554 O O . GLU B 1 61 ? 53.972 75.714 83.447 1.00 66.13 66 GLU B O 1
ATOM 1560 N N . GLU B 1 62 ? 55.999 74.790 83.705 1.00 54.37 67 GLU B N 1
ATOM 1561 C CA . GLU B 1 62 ? 56.269 74.755 82.265 1.00 55.03 67 GLU B CA 1
ATOM 1562 C C . GLU B 1 62 ? 56.040 73.392 81.601 1.00 60.18 67 GLU B C 1
ATOM 1563 O O . GLU B 1 62 ? 55.582 73.330 80.465 1.00 66.09 67 GLU B O 1
ATOM 1569 N N . ILE B 1 63 ? 56.383 72.303 82.281 1.00 54.96 68 ILE B N 1
ATOM 1570 C CA . ILE B 1 63 ? 56.243 70.977 81.683 1.00 50.00 68 ILE B CA 1
ATOM 1571 C C . ILE B 1 63 ? 54.988 70.257 82.183 1.00 56.55 68 ILE B C 1
ATOM 1572 O O . ILE B 1 63 ? 54.081 69.950 81.406 1.00 49.61 68 ILE B O 1
ATOM 1577 N N . LEU B 1 64 ? 54.916 69.988 83.480 1.00 47.69 69 LEU B N 1
ATOM 1578 C CA . LEU B 1 64 ? 53.896 69.054 83.923 1.00 56.90 69 LEU B CA 1
ATOM 1579 C C . LEU B 1 64 ? 52.539 69.745 84.078 1.00 52.00 69 LEU B C 1
ATOM 1580 O O . LEU B 1 64 ? 51.502 69.090 84.095 1.00 48.76 69 LEU B O 1
ATOM 1585 N N . ASN B 1 65 ? 52.537 71.067 84.127 1.00 50.28 70 ASN B N 1
ATOM 1586 C CA . ASN B 1 65 ? 51.284 71.787 84.031 1.00 48.96 70 ASN B CA 1
ATOM 1587 C C . ASN B 1 65 ? 50.626 71.542 82.660 1.00 52.62 70 ASN B C 1
ATOM 1588 O O . ASN B 1 65 ? 49.407 71.449 82.548 1.00 50.64 70 ASN B O 1
ATOM 1593 N N . GLU B 1 66 ? 51.438 71.423 81.616 1.00 50.60 71 GLU B N 1
ATOM 1594 C CA . GLU B 1 66 ? 50.933 71.159 80.281 1.00 49.40 71 GLU B CA 1
ATOM 1595 C C . GLU B 1 66 ? 50.541 69.685 80.112 1.00 49.68 71 GLU B C 1
ATOM 1596 O O . GLU B 1 66 ? 49.571 69.380 79.421 1.00 45.57 71 GLU B O 1
ATOM 1602 N N . LEU B 1 67 ? 51.292 68.781 80.744 1.00 46.39 72 LEU B N 1
ATOM 1603 C CA . LEU B 1 67 ? 50.879 67.383 80.860 1.00 47.39 72 LEU B CA 1
ATOM 1604 C C . LEU B 1 67 ? 49.525 67.249 81.539 1.00 37.62 72 LEU B C 1
ATOM 1605 O O . LEU B 1 67 ? 48.765 66.363 81.220 1.00 40.90 72 LEU B O 1
ATOM 1610 N N . HIS B 1 68 ? 49.241 68.127 82.488 1.00 41.90 73 HIS B N 1
ATOM 1611 C CA . HIS B 1 68 ? 47.961 68.118 83.198 1.00 43.67 73 HIS B CA 1
ATOM 1612 C C . HIS B 1 68 ? 46.819 68.471 82.232 1.00 46.46 73 HIS B C 1
ATOM 1613 O O . HIS B 1 68 ? 45.766 67.838 82.262 1.00 40.14 73 HIS B O 1
ATOM 1620 N N . PHE B 1 69 ? 47.024 69.454 81.353 1.00 46.64 74 PHE B N 1
ATOM 1621 C CA . PHE B 1 69 ? 45.949 69.760 80.428 1.00 45.51 74 PHE B CA 1
ATOM 1622 C C . PHE B 1 69 ? 45.811 68.672 79.376 1.00 41.56 74 PHE B C 1
ATOM 1623 O O . PHE B 1 69 ? 44.701 68.353 78.976 1.00 45.82 74 PHE B O 1
ATOM 1631 N N . MET B 1 70 ? 46.921 68.105 78.924 1.00 39.48 75 MET B N 1
ATOM 1632 C CA . MET B 1 70 ? 46.866 67.033 77.940 1.00 36.63 75 MET B CA 1
ATOM 1633 C C . MET B 1 70 ? 46.010 65.872 78.399 1.00 42.23 75 MET B C 1
ATOM 1634 O O . MET B 1 70 ? 45.179 65.373 77.636 1.00 41.36 75 MET B O 1
ATOM 1639 N N . LYS B 1 71 ? 46.226 65.429 79.638 1.00 36.61 76 LYS B N 1
ATOM 1640 C CA . LYS B 1 71 ? 45.570 64.218 80.111 1.00 44.85 76 LYS B CA 1
ATOM 1641 C C . LYS B 1 71 ? 44.078 64.483 80.244 1.00 39.12 76 LYS B C 1
ATOM 1642 O O . LYS B 1 71 ? 43.262 63.599 80.011 1.00 38.31 76 LYS B O 1
ATOM 1648 N N . ILE B 1 72 ? 43.734 65.718 80.572 1.00 36.96 77 ILE B N 1
ATOM 1649 C CA . ILE B 1 72 ? 42.342 66.123 80.672 1.00 40.44 77 ILE B CA 1
ATOM 1650 C C . ILE B 1 72 ? 41.639 66.145 79.297 1.00 43.33 77 ILE B C 1
ATOM 1651 O O . ILE B 1 72 ? 40.528 65.620 79.137 1.00 39.35 77 ILE B O 1
ATOM 1656 N N . PHE B 1 73 ? 42.316 66.710 78.305 1.00 39.89 78 PHE B N 1
ATOM 1657 C CA . PHE B 1 73 ? 41.744 66.860 76.977 1.00 45.05 78 PHE B CA 1
ATOM 1658 C C . PHE B 1 73 ? 41.674 65.508 76.270 1.00 41.69 78 PHE B C 1
ATOM 1659 O O . PHE B 1 73 ? 40.755 65.247 75.491 1.00 42.86 78 PHE B O 1
ATOM 1667 N N . LEU B 1 74 ? 42.647 64.656 76.554 1.00 36.95 79 LEU B N 1
ATOM 1668 C CA . LEU B 1 74 ? 42.622 63.283 76.087 1.00 36.40 79 LEU B CA 1
ATOM 1669 C C . LEU B 1 74 ? 41.365 62.543 76.570 1.00 40.65 79 LEU B C 1
ATOM 1670 O O . LEU B 1 74 ? 40.648 61.930 75.781 1.00 38.87 79 LEU B O 1
ATOM 1675 N N . ALA B 1 75 ? 41.110 62.608 77.869 1.00 34.35 80 ALA B N 1
ATOM 1676 C CA . ALA B 1 75 ? 39.967 61.930 78.448 1.00 40.36 80 ALA B CA 1
ATOM 1677 C C . ALA B 1 75 ? 38.671 62.459 77.835 1.00 37.39 80 ALA B C 1
ATOM 1678 O O . ALA B 1 75 ? 37.791 61.694 77.482 1.00 40.56 80 ALA B O 1
ATOM 1680 N N . TYR B 1 76 ? 38.568 63.778 77.719 1.00 42.46 81 TYR B N 1
ATOM 1681 C CA . TYR B 1 76 ? 37.385 64.433 77.172 1.00 40.89 81 TYR B CA 1
ATOM 1682 C C . TYR B 1 76 ? 37.124 63.963 75.754 1.00 40.42 81 TYR B C 1
ATOM 1683 O O . TYR B 1 76 ? 35.997 63.617 75.410 1.00 41.04 81 TYR B O 1
ATOM 1692 N N . GLN B 1 77 ? 38.180 63.930 74.949 1.00 37.36 82 GLN B N 1
ATOM 1693 C CA . GLN B 1 77 ? 38.043 63.678 73.525 1.00 44.32 82 GLN B CA 1
ATOM 1694 C C . GLN B 1 77 ? 37.785 62.197 73.289 1.00 44.94 82 GLN B C 1
ATOM 1695 O O . GLN B 1 77 ? 36.901 61.832 72.518 1.00 45.52 82 GLN B O 1
ATOM 1701 N N . VAL B 1 78 ? 38.542 61.346 73.965 1.00 39.28 83 VAL B N 1
ATOM 1702 C CA . VAL B 1 78 ? 38.251 59.921 73.954 1.00 41.68 83 VAL B CA 1
ATOM 1703 C C . VAL B 1 78 ? 36.817 59.650 74.442 1.00 41.05 83 VAL B C 1
ATOM 1704 O O . VAL B 1 78 ? 36.067 58.889 73.816 1.00 35.33 83 VAL B O 1
ATOM 1708 N N . GLY B 1 79 ? 36.421 60.299 75.531 1.00 35.16 84 GLY B N 1
ATOM 1709 C CA . GLY B 1 79 ? 35.054 60.155 76.014 1.00 36.03 84 GLY B CA 1
ATOM 1710 C C . GLY B 1 79 ? 33.998 60.473 74.948 1.00 42.13 84 GLY B C 1
ATOM 1711 O O . GLY B 1 79 ? 32.953 59.828 74.870 1.00 39.28 84 GLY B O 1
ATOM 1712 N N . ARG B 1 80 ? 34.268 61.469 74.116 1.00 37.57 85 ARG B N 1
ATOM 1713 C CA . ARG B 1 80 ? 33.290 61.891 73.133 1.00 44.37 85 ARG B CA 1
ATOM 1714 C C . ARG B 1 80 ? 33.310 60.988 71.919 1.00 37.24 85 ARG B C 1
ATOM 1715 O O . ARG B 1 80 ? 32.282 60.822 71.281 1.00 36.71 85 ARG B O 1
ATOM 1723 N N . ASP B 1 81 ? 34.485 60.443 71.603 1.00 38.01 86 ASP B N 1
ATOM 1724 C CA . ASP B 1 81 ? 34.658 59.428 70.568 1.00 42.57 86 ASP B CA 1
ATOM 1725 C C . ASP B 1 81 ? 33.796 58.218 70.835 1.00 38.97 86 ASP B C 1
ATOM 1726 O O . ASP B 1 81 ? 33.134 57.697 69.950 1.00 39.28 86 ASP B O 1
ATOM 1731 N N . ILE B 1 82 ? 33.853 57.748 72.069 1.00 38.80 87 ILE B N 1
ATOM 1732 C CA . ILE B 1 82 ? 33.115 56.573 72.447 1.00 38.07 87 ILE B CA 1
ATOM 1733 C C . ILE B 1 82 ? 31.612 56.846 72.363 1.00 40.16 87 ILE B C 1
ATOM 1734 O O . ILE B 1 82 ? 30.858 56.034 71.813 1.00 39.30 87 ILE B O 1
ATOM 1739 N N . GLU B 1 83 ? 31.177 57.989 72.879 1.00 33.57 88 GLU B N 1
ATOM 1740 C CA . GLU B 1 83 ? 29.770 58.366 72.756 1.00 41.54 88 GLU B CA 1
ATOM 1741 C C . GLU B 1 83 ? 29.316 58.436 71.317 1.00 36.84 88 GLU B C 1
ATOM 1742 O O . GLU B 1 83 ? 28.278 57.902 70.977 1.00 36.87 88 GLU B O 1
ATOM 1748 N N . GLY B 1 84 ? 30.113 59.106 70.489 1.00 38.18 89 GLY B N 1
ATOM 1749 C CA . GLY B 1 84 ? 29.863 59.230 69.063 1.00 43.44 89 GLY B CA 1
ATOM 1750 C C . GLY B 1 84 ? 29.587 57.935 68.310 1.00 44.33 89 GLY B C 1
ATOM 1751 O O . GLY B 1 84 ? 28.495 57.790 67.743 1.00 39.78 89 GLY B O 1
ATOM 1752 N N . ILE B 1 85 ? 30.552 57.006 68.291 1.00 35.42 90 ILE B N 1
ATOM 1753 C CA . ILE B 1 85 ? 30.350 55.740 67.586 1.00 41.42 90 ILE B CA 1
ATOM 1754 C C . ILE B 1 85 ? 29.226 54.924 68.192 1.00 39.03 90 ILE B C 1
ATOM 1755 O O . ILE B 1 85 ? 28.531 54.238 67.461 1.00 37.79 90 ILE B O 1
ATOM 1760 N N . SER B 1 86 ? 29.056 54.987 69.516 1.00 33.52 91 SER B N 1
ATOM 1761 C CA . SER B 1 86 ? 27.958 54.265 70.167 1.00 40.25 91 SER B CA 1
ATOM 1762 C C . SER B 1 86 ? 26.633 54.799 69.689 1.00 37.58 91 SER B C 1
ATOM 1763 O O . SER B 1 86 ? 25.685 54.048 69.437 1.00 39.12 91 SER B O 1
ATOM 1766 N N . GLU B 1 87 ? 26.575 56.114 69.579 1.00 37.09 92 GLU B N 1
ATOM 1767 C CA . GLU B 1 87 ? 25.385 56.774 69.086 1.00 44.36 92 GLU B CA 1
ATOM 1768 C C . GLU B 1 87 ? 25.140 56.364 67.639 1.00 39.51 92 GLU B C 1
ATOM 1769 O O . GLU B 1 87 ? 24.023 56.017 67.253 1.00 34.59 92 GLU B O 1
ATOM 1775 N N . LEU B 1 88 ? 26.202 56.343 66.853 1.00 35.64 93 LEU B N 1
ATOM 1776 C CA . LEU B 1 88 ? 26.051 55.995 65.459 1.00 37.60 93 LEU B CA 1
ATOM 1777 C C . LEU B 1 88 ? 25.604 54.534 65.367 1.00 37.21 93 LEU B C 1
ATOM 1778 O O . LEU B 1 88 ? 24.706 54.187 64.597 1.00 37.51 93 LEU B O 1
ATOM 1783 N N . LYS B 1 89 ? 26.203 53.678 66.184 1.00 36.82 94 LYS B N 1
ATOM 1784 C CA . LYS B 1 89 ? 25.840 52.268 66.159 1.00 36.47 94 LYS B CA 1
ATOM 1785 C C . LYS B 1 89 ? 24.360 52.096 66.543 1.00 37.45 94 LYS B C 1
ATOM 1786 O O . LYS B 1 89 ? 23.628 51.357 65.883 1.00 34.19 94 LYS B O 1
ATOM 1792 N N . GLU B 1 90 ? 23.901 52.806 67.567 1.00 34.50 95 GLU B N 1
ATOM 1793 C CA . GLU B 1 90 ? 22.528 52.592 67.995 1.00 36.05 95 GLU B CA 1
ATOM 1794 C C . GLU B 1 90 ? 21.530 53.177 67.007 1.00 37.51 95 GLU B C 1
ATOM 1795 O O . GLU B 1 90 ? 20.406 52.707 66.928 1.00 34.90 95 GLU B O 1
ATOM 1801 N N . ILE B 1 91 ? 21.951 54.169 66.230 1.00 35.48 96 ILE B N 1
ATOM 1802 C CA . ILE B 1 91 ? 21.138 54.662 65.132 1.00 30.07 96 ILE B CA 1
ATOM 1803 C C . ILE B 1 91 ? 21.108 53.706 63.925 1.00 32.11 96 ILE B C 1
ATOM 1804 O O . ILE B 1 91 ? 20.073 53.455 63.351 1.00 33.12 96 ILE B O 1
ATOM 1809 N N . LEU B 1 92 ? 22.243 53.164 63.533 1.00 31.17 97 LEU B N 1
ATOM 1810 C CA . LEU B 1 92 ? 22.256 52.327 62.351 1.00 30.20 97 LEU B CA 1
ATOM 1811 C C . LEU B 1 92 ? 21.703 50.907 62.547 1.00 34.80 97 LEU B C 1
ATOM 1812 O O . LEU B 1 92 ? 20.976 50.437 61.683 1.00 33.90 97 LEU B O 1
ATOM 1817 N N . GLU B 1 93 ? 22.061 50.222 63.641 1.00 30.23 98 GLU B N 1
ATOM 1818 C CA . GLU B 1 93 ? 21.628 48.828 63.847 1.00 32.33 98 GLU B CA 1
ATOM 1819 C C . GLU B 1 93 ? 20.127 48.583 63.601 1.00 33.36 98 GLU B C 1
ATOM 1820 O O . GLU B 1 93 ? 19.773 47.688 62.847 1.00 35.65 98 GLU B O 1
ATOM 1826 N N . PRO B 1 94 ? 19.244 49.374 64.232 1.00 36.81 99 PRO B N 1
ATOM 1827 C CA . PRO B 1 94 ? 17.818 49.092 63.991 1.00 37.15 99 PRO B CA 1
ATOM 1828 C C . PRO B 1 94 ? 17.352 49.417 62.567 1.00 35.68 99 PRO B C 1
ATOM 1829 O O . PRO B 1 94 ? 16.387 48.811 62.084 1.00 39.70 99 PRO B O 1
ATOM 1833 N N . LEU B 1 95 ? 18.015 50.359 61.907 1.00 33.48 100 LEU B N 1
ATOM 1834 C CA . LEU B 1 95 ? 17.600 50.760 60.567 1.00 33.85 100 LEU B CA 1
ATOM 1835 C C . LEU B 1 95 ? 17.930 49.664 59.569 1.00 37.24 100 LEU B C 1
ATOM 1836 O O . LEU B 1 95 ? 17.132 49.354 58.685 1.00 36.65 100 LEU B O 1
ATOM 1841 N N . ILE B 1 96 ? 19.099 49.060 59.724 1.00 33.26 101 ILE B N 1
ATOM 1842 C CA . ILE B 1 96 ? 19.526 48.004 58.833 1.00 35.48 101 ILE B CA 1
ATOM 1843 C C . ILE B 1 96 ? 18.524 46.842 58.849 1.00 36.19 101 ILE B C 1
ATOM 1844 O O . ILE B 1 96 ? 18.196 46.293 57.809 1.00 37.93 101 ILE B O 1
ATOM 1849 N N . ASP B 1 97 ? 17.990 46.495 60.015 1.00 39.54 102 ASP B N 1
ATOM 1850 C CA . ASP B 1 97 ? 17.011 45.401 60.081 1.00 42.47 102 ASP B CA 1
ATOM 1851 C C . ASP B 1 97 ? 15.626 45.810 59.587 1.00 38.73 102 ASP B C 1
ATOM 1852 O O . ASP B 1 97 ? 14.742 44.963 59.457 1.00 41.54 102 ASP B O 1
ATOM 1857 N N . GLU B 1 98 ? 15.447 47.098 59.299 1.00 36.74 103 GLU B N 1
ATOM 1858 C CA . GLU B 1 98 ? 14.217 47.583 58.684 1.00 36.67 103 GLU B CA 1
ATOM 1859 C C . GLU B 1 98 ? 14.308 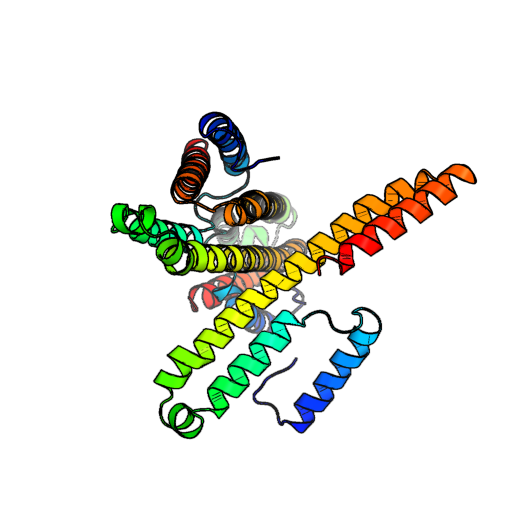47.598 57.164 1.00 40.26 103 GLU B C 1
ATOM 1860 O O . GLU B 1 98 ? 13.316 47.843 56.500 1.00 44.83 103 GLU B O 1
ATOM 1866 N N . ILE B 1 99 ? 15.495 47.366 56.607 1.00 36.08 104 ILE B N 1
ATOM 1867 C CA . ILE B 1 99 ? 15.617 47.267 55.166 1.00 34.45 104 ILE B CA 1
ATOM 1868 C C . ILE B 1 99 ? 14.972 45.958 54.721 1.00 38.93 104 ILE B C 1
ATOM 1869 O O . ILE B 1 99 ? 15.481 44.864 54.985 1.00 36.32 104 ILE B O 1
ATOM 1874 N N . LYS B 1 100 ? 13.829 46.073 54.065 1.00 36.10 105 LYS B N 1
ATOM 1875 C CA . LYS B 1 100 ? 13.121 44.898 53.606 1.00 39.23 105 LYS B CA 1
ATOM 1876 C C . LYS B 1 100 ? 12.950 44.885 52.093 1.00 40.23 105 LYS B C 1
ATOM 1877 O O . LYS B 1 100 ? 12.625 43.847 51.515 1.00 41.51 105 LYS B O 1
ATOM 1883 N N . THR B 1 101 ? 13.165 46.034 51.452 1.00 36.78 106 THR B N 1
ATOM 1884 C CA . THR B 1 101 ? 12.965 46.162 50.011 1.00 34.72 106 THR B CA 1
ATOM 1885 C C . THR B 1 101 ? 14.092 46.941 49.387 1.00 36.15 106 THR B C 1
ATOM 1886 O O . THR B 1 101 ? 14.861 47.589 50.101 1.00 37.64 106 THR B O 1
ATOM 1890 N N . PRO B 1 102 ? 14.200 46.889 48.051 1.00 38.17 107 PRO B N 1
ATOM 1891 C CA . PRO B 1 102 ? 15.238 47.716 47.434 1.00 38.61 107 PRO B CA 1
ATOM 1892 C C . PRO B 1 102 ? 15.049 49.207 47.739 1.00 40.72 107 PRO B C 1
ATOM 1893 O O . PRO B 1 102 ? 16.046 49.891 47.974 1.00 37.39 107 PRO B O 1
ATOM 1897 N N . ASP B 1 103 ? 13.807 49.695 47.737 1.00 36.74 108 ASP B N 1
ATOM 1898 C CA . ASP B 1 103 ? 13.551 51.111 47.997 1.00 42.49 108 ASP B CA 1
ATOM 1899 C C . ASP B 1 103 ? 13.978 51.492 49.423 1.00 39.79 108 ASP B C 1
ATOM 1900 O O . ASP B 1 103 ? 14.500 52.585 49.681 1.00 37.31 108 ASP B O 1
ATOM 1905 N N . GLU B 1 104 ? 13.747 50.588 50.356 1.00 36.71 109 GLU B N 1
ATOM 1906 C CA . GLU B 1 104 ? 14.155 50.859 51.714 1.00 39.10 109 GLU B CA 1
ATOM 1907 C C . GLU B 1 104 ? 15.672 50.816 51.820 1.00 31.72 109 GLU B C 1
ATOM 1908 O O . GLU B 1 104 ? 16.231 51.617 52.538 1.00 32.21 109 GLU B O 1
ATOM 1914 N N . PHE B 1 105 ? 16.331 49.923 51.077 1.00 30.47 110 PHE B N 1
ATOM 1915 C CA . PHE B 1 105 ? 17.797 49.915 51.004 1.00 30.28 110 PHE B CA 1
ATOM 1916 C C . PHE B 1 105 ? 18.307 51.272 50.526 1.00 38.21 110 PHE B C 1
ATOM 1917 O O . PHE B 1 105 ? 19.250 51.827 51.095 1.00 36.67 110 PHE B O 1
ATOM 1925 N N . GLU B 1 106 ? 17.674 51.804 49.483 1.00 38.31 111 GLU B N 1
ATOM 1926 C CA . GLU B 1 106 ? 18.034 53.115 48.942 1.00 43.21 111 GLU B CA 1
ATOM 1927 C C . GLU B 1 106 ? 17.828 54.217 49.960 1.00 39.74 111 GLU B C 1
ATOM 1928 O O . GLU B 1 106 ? 18.671 55.100 50.110 1.00 40.13 111 GLU B O 1
ATOM 1934 N N . LYS B 1 107 ? 16.703 54.162 50.665 1.00 38.84 112 LYS B N 1
ATOM 1935 C CA . LYS B 1 107 ? 16.430 55.165 51.676 1.00 44.34 112 LYS B CA 1
ATOM 1936 C C . LYS B 1 107 ? 17.478 55.081 52.784 1.00 42.11 112 LYS B C 1
ATOM 1937 O O . LYS B 1 107 ? 17.893 56.096 53.324 1.00 39.15 112 LYS B O 1
ATOM 1943 N N . PHE B 1 108 ? 17.934 53.869 53.086 1.00 36.27 113 PHE B N 1
ATOM 1944 C CA . PHE B 1 108 ? 18.960 53.703 54.097 1.00 38.71 113 PHE B CA 1
ATOM 1945 C C . PHE B 1 108 ? 20.270 54.332 53.650 1.00 42.17 113 PHE B C 1
ATOM 1946 O O . PHE B 1 108 ? 20.955 55.020 54.421 1.00 36.08 113 PHE B O 1
ATOM 1954 N N . LYS B 1 109 ? 20.633 54.047 52.408 1.00 36.90 114 LYS B N 1
ATOM 1955 C CA . LYS B 1 109 ? 21.922 54.448 51.884 1.00 37.53 114 LYS B CA 1
ATOM 1956 C C . LYS B 1 109 ? 21.972 55.961 51.808 1.00 41.13 114 LYS B C 1
ATOM 1957 O O . LYS B 1 109 ? 22.980 56.565 52.151 1.00 40.91 114 LYS B O 1
ATOM 1963 N N . LYS B 1 110 ? 20.873 56.568 51.376 1.00 39.17 115 LYS B N 1
ATOM 1964 C CA . LYS B 1 110 ? 20.769 58.018 51.359 1.00 44.36 115 LYS B CA 1
ATOM 1965 C C . LYS B 1 110 ? 20.868 58.603 52.760 1.00 42.62 115 LYS B C 1
ATOM 1966 O O . LYS B 1 110 ? 21.407 59.688 52.959 1.00 42.51 115 LYS B O 1
ATOM 1972 N N . PHE B 1 111 ? 20.331 57.888 53.735 1.00 40.65 116 PHE B N 1
ATOM 1973 C CA . PHE B 1 111 ? 20.375 58.360 55.105 1.00 42.19 116 PHE B CA 1
ATOM 1974 C C . PHE B 1 111 ? 21.814 58.321 55.616 1.00 38.68 116 PHE B C 1
ATOM 1975 O O . PHE B 1 111 ? 22.317 59.305 56.163 1.00 34.85 116 PHE B O 1
ATOM 1983 N N . TYR B 1 112 ? 22.481 57.194 55.402 1.00 37.79 117 TYR B N 1
ATOM 1984 C CA . TYR B 1 112 ? 23.873 57.048 55.800 1.00 38.54 117 TYR B CA 1
ATOM 1985 C C . TYR B 1 112 ? 24.746 58.119 55.123 1.00 39.47 117 TYR B C 1
ATOM 1986 O O . TYR B 1 112 ? 25.521 58.804 55.794 1.00 36.44 117 TYR B O 1
ATOM 1995 N N . ASP B 1 113 ? 24.597 58.276 53.807 1.00 39.81 118 ASP B N 1
ATOM 1996 C CA . ASP B 1 113 ? 25.377 59.262 53.053 1.00 39.18 118 ASP B CA 1
ATOM 1997 C C . ASP B 1 113 ? 25.219 60.668 53.621 1.00 36.81 118 ASP B C 1
ATOM 1998 O O . ASP B 1 113 ? 26.151 61.463 53.579 1.00 38.90 118 ASP B O 1
ATOM 2003 N N . ALA B 1 114 ? 24.035 60.972 54.139 1.00 34.33 119 ALA B N 1
ATOM 2004 C CA . ALA B 1 114 ? 23.754 62.308 54.648 1.00 35.71 119 ALA B CA 1
ATOM 2005 C C . ALA B 1 114 ? 24.455 62.513 55.986 1.00 35.15 119 ALA B C 1
ATOM 2006 O O . ALA B 1 114 ? 25.060 63.558 56.220 1.00 33.72 119 ALA B O 1
ATOM 2008 N N . ILE B 1 115 ? 24.371 61.517 56.859 1.00 36.12 120 ILE B N 1
ATOM 2009 C CA . ILE B 1 115 ? 25.131 61.549 58.092 1.00 35.58 120 ILE B CA 1
ATOM 2010 C C . ILE B 1 115 ? 26.600 61.719 57.778 1.00 38.02 120 ILE B C 1
ATOM 2011 O O . ILE B 1 115 ? 27.242 62.627 58.303 1.00 40.51 120 ILE B O 1
ATOM 2016 N N . LEU B 1 116 ? 27.125 60.866 56.903 1.00 34.85 121 LEU B N 1
ATOM 2017 C CA . LEU B 1 116 ? 28.516 60.980 56.462 1.00 36.81 121 LEU B CA 1
ATOM 2018 C C . LEU B 1 116 ? 28.872 62.373 55.958 1.00 41.29 121 LEU B C 1
ATOM 2019 O O . LEU B 1 116 ? 29.849 62.981 56.401 1.00 44.54 121 LEU B O 1
ATOM 2024 N N . ALA B 1 117 ? 28.089 62.864 55.008 1.00 34.34 122 ALA B N 1
ATOM 2025 C CA . ALA B 1 117 ? 28.368 64.144 54.389 1.00 33.27 122 ALA B CA 1
ATOM 2026 C C . ALA B 1 117 ? 28.366 65.279 55.421 1.00 35.38 122 ALA B C 1
ATOM 2027 O O . ALA B 1 117 ? 29.246 66.118 55.406 1.00 34.59 122 ALA B O 1
ATOM 2029 N N . TYR B 1 118 ? 27.393 65.306 56.323 1.00 33.71 123 TYR B N 1
ATOM 2030 C CA . TYR B 1 118 ? 27.375 66.369 57.327 1.00 40.88 123 TYR B CA 1
ATOM 2031 C C . TYR B 1 118 ? 28.412 66.175 58.429 1.00 42.33 123 TYR B C 1
ATOM 2032 O O . TYR B 1 118 ? 28.931 67.155 58.954 1.00 53.38 123 TYR B O 1
ATOM 2041 N N . HIS B 1 119 ? 28.698 64.928 58.794 1.00 39.26 124 HIS B N 1
ATOM 2042 C CA . HIS B 1 119 ? 29.794 64.630 59.716 1.00 44.18 124 HIS B CA 1
ATOM 2043 C C . HIS B 1 119 ? 31.083 65.277 59.202 1.00 45.95 124 HIS B C 1
ATOM 2044 O O . HIS B 1 119 ? 31.763 65.996 59.924 1.00 51.27 124 HIS B O 1
ATOM 2051 N N . LYS B 1 120 ? 31.403 65.048 57.939 1.00 44.70 125 LYS B N 1
ATOM 2052 C CA . LYS B 1 120 ? 32.652 65.564 57.387 1.00 48.83 125 LYS B CA 1
ATOM 2053 C C . LYS B 1 120 ? 32.569 67.069 57.094 1.00 49.49 125 LYS B C 1
ATOM 2054 O O . LYS B 1 120 ? 33.580 67.757 57.112 1.00 51.88 125 LYS B O 1
ATOM 2060 N N . PHE B 1 121 ? 31.365 67.582 56.853 1.00 50.69 126 PHE B N 1
ATOM 2061 C CA . PHE B 1 121 ? 31.199 69.005 56.579 1.00 49.88 126 PHE B CA 1
ATOM 2062 C C . PHE B 1 121 ? 31.521 69.886 57.783 1.00 55.02 126 PHE B C 1
ATOM 2063 O O . PHE B 1 121 ? 32.386 70.755 5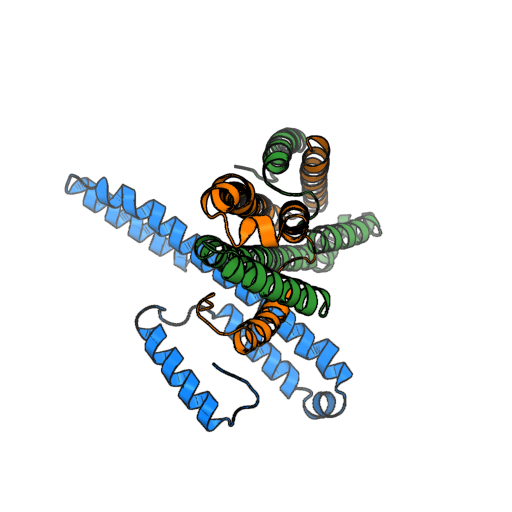7.706 1.00 54.90 126 PHE B O 1
ATOM 2071 N N . HIS B 1 122 ? 30.814 69.658 58.888 1.00 58.19 127 HIS B N 1
ATOM 2072 C CA . HIS B 1 122 ? 30.890 70.534 60.061 1.00 64.63 127 HIS B CA 1
ATOM 2073 C C . HIS B 1 122 ? 32.243 70.492 60.788 1.00 69.60 127 HIS B C 1
ATOM 2074 O O . HIS B 1 122 ? 32.441 71.213 61.771 1.00 74.91 127 HIS B O 1
ATOM 2081 N N . SER B 1 123 ? 33.163 69.652 60.317 1.00 65.36 128 SER B N 1
ATOM 2082 C CA . SER B 1 123 ? 34.521 69.637 60.851 1.00 63.29 128 SER B CA 1
ATOM 2083 C C . SER B 1 123 ? 35.356 70.774 60.258 1.00 70.40 128 SER B C 1
ATOM 2084 O O . SER B 1 123 ? 35.342 71.016 59.043 1.00 73.14 128 SER B O 1
ATOM 2087 N N . GLY C 1 1 ? 14.573 56.876 67.931 1.00 82.62 6 GLY C N 1
ATOM 2088 C CA . GLY C 1 1 ? 14.069 58.124 67.379 1.00 75.17 6 GLY C CA 1
ATOM 2089 C C . GLY C 1 1 ? 14.103 58.241 65.856 1.00 75.46 6 GLY C C 1
ATOM 2090 O O . GLY C 1 1 ? 13.826 59.319 65.320 1.00 76.62 6 GLY C O 1
ATOM 2091 N N . VAL C 1 2 ? 14.453 57.158 65.154 1.00 65.81 7 VAL C N 1
ATOM 2092 C CA . VAL C 1 2 ? 14.460 57.149 63.681 1.00 61.14 7 VAL C CA 1
ATOM 2093 C C . VAL C 1 2 ? 13.949 55.812 63.135 1.00 57.54 7 VAL C C 1
ATOM 2094 O O . VAL C 1 2 ? 14.245 54.759 63.694 1.00 59.69 7 VAL C O 1
ATOM 2098 N N . SER C 1 3 ? 13.197 55.852 62.037 1.00 60.71 8 SER C N 1
ATOM 2099 C CA . SER C 1 3 ? 12.730 54.636 61.376 1.00 51.50 8 SER C CA 1
ATOM 2100 C C . SER C 1 3 ? 12.677 54.796 59.861 1.00 52.94 8 SER C C 1
ATOM 2101 O O . SER C 1 3 ? 12.393 55.877 59.349 1.00 53.81 8 SER C O 1
ATOM 2104 N N . LEU C 1 4 ? 12.941 53.705 59.149 1.00 47.70 9 LEU C N 1
ATOM 2105 C CA . LEU C 1 4 ? 12.891 53.704 57.694 1.00 50.08 9 LEU C CA 1
ATOM 2106 C C . LEU C 1 4 ? 11.495 53.881 57.144 1.00 52.66 9 LEU C C 1
ATOM 2107 O O . LEU C 1 4 ? 11.330 54.047 55.936 1.00 58.18 9 LEU C O 1
ATOM 2112 N N . LYS C 1 5 ? 10.477 53.828 57.992 1.00 50.37 10 LYS C N 1
ATOM 2113 C CA . LYS C 1 5 ? 9.140 54.063 57.461 1.00 60.04 10 LYS C CA 1
ATOM 2114 C C . LYS C 1 5 ? 8.857 55.560 57.339 1.00 59.33 10 LYS C C 1
ATOM 2115 O O . LYS C 1 5 ? 7.984 55.972 56.571 1.00 63.47 10 LYS C O 1
ATOM 2121 N N . GLU C 1 6 ? 9.631 56.372 58.051 1.00 61.33 11 GLU C N 1
ATOM 2122 C CA . GLU C 1 6 ? 9.608 57.814 57.824 1.00 62.36 11 GLU C CA 1
ATOM 2123 C C . GLU C 1 6 ? 9.936 58.111 56.359 1.00 59.27 11 GLU C C 1
ATOM 2124 O O . GLU C 1 6 ? 10.641 57.339 55.702 1.00 61.93 11 GLU C O 1
ATOM 2130 N N . ASP C 1 7 ? 9.419 59.219 55.838 1.00 62.94 12 ASP C N 1
ATOM 2131 C CA . ASP C 1 7 ? 9.639 59.554 54.433 1.00 65.00 12 ASP C CA 1
ATOM 2132 C C . ASP C 1 7 ? 11.084 60.031 54.235 1.00 59.99 12 ASP C C 1
ATOM 2133 O O . ASP C 1 7 ? 11.651 60.655 55.130 1.00 61.61 12 ASP C O 1
ATOM 2138 N N . LEU C 1 8 ? 11.669 59.736 53.074 1.00 55.87 13 LEU C N 1
ATOM 2139 C CA . LEU C 1 8 ? 13.089 59.998 52.800 1.00 53.88 13 LEU C CA 1
ATOM 2140 C C . LEU C 1 8 ? 13.545 61.350 53.298 1.00 67.13 13 LEU C C 1
ATOM 2141 O O . LEU C 1 8 ? 14.665 61.521 53.802 1.00 69.41 13 LEU C O 1
ATOM 2146 N N . LYS C 1 9 ? 12.656 62.319 53.191 1.00 64.30 14 LYS C N 1
ATOM 2147 C CA . LYS C 1 9 ? 13.033 63.667 53.529 1.00 64.68 14 LYS C CA 1
ATOM 2148 C C . LYS C 1 9 ? 13.212 63.851 55.035 1.00 65.49 14 LYS C C 1
ATOM 2149 O O . LYS C 1 9 ? 14.293 64.224 55.457 1.00 66.76 14 LYS C O 1
ATOM 2155 N N . ASP C 1 10 ? 12.198 63.565 55.850 1.00 62.74 15 ASP C N 1
ATOM 2156 C CA . ASP C 1 10 ? 12.351 63.681 57.310 1.00 68.20 15 ASP C CA 1
ATOM 2157 C C . ASP C 1 10 ? 13.532 62.876 57.863 1.00 62.00 15 ASP C C 1
ATOM 2158 O O . ASP C 1 10 ? 14.084 63.243 58.905 1.00 57.07 15 ASP C O 1
ATOM 2163 N N . LEU C 1 11 ? 13.916 61.821 57.140 1.00 56.59 16 LEU C N 1
ATOM 2164 C CA . LEU C 1 11 ? 15.148 61.102 57.419 1.00 51.31 16 LEU C CA 1
ATOM 2165 C C . LEU C 1 11 ? 16.414 61.949 57.216 1.00 52.74 16 LEU C C 1
ATOM 2166 O O . LEU C 1 11 ? 17.305 61.903 58.053 1.00 50.99 16 LEU C O 1
ATOM 2171 N N . VAL C 1 12 ? 16.532 62.692 56.113 1.00 52.02 17 VAL C N 1
ATOM 2172 C CA . VAL C 1 12 ? 17.803 63.386 55.884 1.00 53.86 17 VAL C CA 1
ATOM 2173 C C . VAL C 1 12 ? 17.871 64.655 56.720 1.00 52.46 17 VAL C C 1
ATOM 2174 O O . VAL C 1 12 ? 18.958 65.186 56.937 1.00 50.54 17 VAL C O 1
ATOM 2178 N N . ARG C 1 13 ? 16.724 65.124 57.213 1.00 51.93 18 ARG C N 1
ATOM 2179 C CA . ARG C 1 13 ? 16.732 66.185 58.212 1.00 51.71 18 ARG C CA 1
ATOM 2180 C C . ARG C 1 13 ? 17.333 65.656 59.495 1.00 50.85 18 ARG C C 1
ATOM 2181 O O . ARG C 1 13 ? 18.179 66.309 60.112 1.00 47.60 18 ARG C O 1
ATOM 2189 N N . LYS C 1 14 ? 16.866 64.482 59.911 1.00 47.34 19 LYS C N 1
ATOM 2190 C CA . LYS C 1 14 ? 17.415 63.840 61.091 1.00 47.54 19 LYS C CA 1
ATOM 2191 C C . LYS C 1 14 ? 18.898 63.510 60.889 1.00 47.76 19 LYS C C 1
ATOM 2192 O O . LYS C 1 14 ? 19.688 63.588 61.818 1.00 44.30 19 LYS C O 1
ATOM 2198 N N . ALA C 1 15 ? 19.273 63.173 59.661 1.00 44.85 20 ALA C N 1
ATOM 2199 C CA . ALA C 1 15 ? 20.649 62.821 59.372 1.00 43.88 20 ALA C CA 1
ATOM 2200 C C . ALA C 1 15 ? 21.525 64.045 59.504 1.00 46.60 20 ALA C C 1
ATOM 2201 O O . ALA C 1 15 ? 22.665 63.958 59.974 1.00 41.76 20 ALA C O 1
ATOM 2203 N N . GLU C 1 16 ? 20.984 65.182 59.079 1.00 44.40 21 GLU C N 1
ATOM 2204 C CA . GLU C 1 16 ? 21.676 66.458 59.210 1.00 47.31 21 GLU C CA 1
ATOM 2205 C C . GLU C 1 16 ? 22.043 66.717 60.675 1.00 44.97 21 GLU C C 1
ATOM 2206 O O . GLU C 1 16 ? 23.194 67.010 60.987 1.00 44.88 21 GLU C O 1
ATOM 2212 N N . GLU C 1 17 ? 21.056 66.602 61.561 1.00 42.65 22 GLU C N 1
ATOM 2213 C CA . GLU C 1 17 ? 21.247 66.800 62.997 1.00 47.16 22 GLU C CA 1
ATOM 2214 C C . GLU C 1 17 ? 22.285 65.830 63.565 1.00 49.97 22 GLU C C 1
ATOM 2215 O O . GLU C 1 17 ? 23.228 66.247 64.253 1.00 46.16 22 GLU C O 1
ATOM 2221 N N . ILE C 1 18 ? 22.113 64.542 63.266 1.00 38.27 23 ILE C N 1
ATOM 2222 C CA . ILE C 1 18 ? 23.041 63.533 63.746 1.00 39.64 23 ILE C CA 1
ATOM 2223 C C . ILE C 1 18 ? 24.448 63.820 63.244 1.00 44.33 23 ILE C C 1
ATOM 2224 O O . ILE C 1 18 ? 25.384 63.884 64.035 1.00 43.85 23 ILE C O 1
ATOM 2229 N N . GLY C 1 19 ? 24.591 64.044 61.940 1.00 42.24 24 GLY C N 1
ATOM 2230 C CA . GLY C 1 19 ? 25.883 64.411 61.374 1.00 41.00 24 GLY C CA 1
ATOM 2231 C C . GLY C 1 19 ? 26.532 65.623 62.032 1.00 48.32 24 GLY C C 1
ATOM 2232 O O . GLY C 1 19 ? 27.733 65.622 62.331 1.00 45.51 24 GLY C O 1
ATOM 2233 N N . ARG C 1 20 ? 25.738 66.665 62.253 1.00 46.26 25 ARG C N 1
ATOM 2234 C CA . ARG C 1 20 ? 26.235 67.892 62.872 1.00 54.45 25 ARG C CA 1
ATOM 2235 C C . ARG C 1 20 ? 26.781 67.565 64.265 1.00 50.62 25 ARG C C 1
ATOM 2236 O O . ARG C 1 20 ? 27.906 67.921 64.609 1.00 49.63 25 ARG C O 1
ATOM 2244 N N . GLU C 1 21 ? 25.991 66.842 65.043 1.00 49.24 26 GLU C N 1
ATOM 2245 C CA . GLU C 1 21 ? 26.406 66.440 66.375 1.00 53.27 26 GLU C CA 1
ATOM 2246 C C . GLU C 1 21 ? 27.705 65.629 66.380 1.00 55.15 26 GLU C C 1
ATOM 2247 O O . GLU C 1 21 ? 28.596 65.866 67.192 1.00 57.44 26 GLU C O 1
ATOM 2253 N N . LEU C 1 22 ? 27.803 64.670 65.472 1.00 51.95 27 LEU C N 1
ATOM 2254 C CA . LEU C 1 22 ? 28.974 63.813 65.392 1.00 49.82 27 LEU C CA 1
ATOM 2255 C C . LEU C 1 22 ? 30.262 64.532 65.007 1.00 52.90 27 LEU C C 1
ATOM 2256 O O . LEU C 1 22 ? 31.347 64.006 65.222 1.00 55.66 27 LEU C O 1
ATOM 2261 N N . SER C 1 23 ? 30.151 65.729 64.444 1.00 55.63 28 SER C N 1
ATOM 2262 C CA . SER C 1 23 ? 31.332 66.477 64.028 1.00 54.99 28 SER C CA 1
ATOM 2263 C C . SER C 1 23 ? 32.106 66.987 65.229 1.00 57.80 28 SER C C 1
ATOM 2264 O O . SER C 1 23 ? 33.335 67.101 65.190 1.00 54.75 28 SER C O 1
ATOM 2267 N N . GLY C 1 24 ? 31.383 67.304 66.296 1.00 55.94 29 GLY C N 1
ATOM 2268 C CA . GLY C 1 24 ? 32.031 67.739 67.517 1.00 58.13 29 GLY C CA 1
ATOM 2269 C C . GLY C 1 24 ? 32.530 66.602 68.396 1.00 61.88 29 GLY C C 1
ATOM 2270 O O . GLY C 1 24 ? 33.195 66.829 69.408 1.00 75.80 29 GLY C O 1
ATOM 2271 N N . LYS C 1 25 ? 32.208 65.371 68.036 1.00 56.02 30 LYS C N 1
ATOM 2272 C CA . LYS C 1 25 ? 32.538 64.250 68.903 1.00 55.28 30 LYS C CA 1
ATOM 2273 C C . LYS C 1 25 ? 33.441 63.254 68.215 1.00 53.48 30 LYS C C 1
ATOM 2274 O O . LYS C 1 25 ? 34.485 62.873 68.735 1.00 62.94 30 LYS C O 1
ATOM 2280 N N . LEU C 1 26 ? 33.002 62.798 67.057 1.00 51.71 31 LEU C N 1
ATOM 2281 C CA . LEU C 1 26 ? 33.724 61.789 66.310 1.00 49.75 31 LEU C CA 1
ATOM 2282 C C . LEU C 1 26 ? 34.700 62.411 65.353 1.00 53.68 31 LEU C C 1
ATOM 2283 O O . LEU C 1 26 ? 34.366 63.365 64.657 1.00 64.32 31 LEU C O 1
ATOM 2288 N N . LYS C 1 27 ? 35.909 61.872 65.323 1.00 61.10 32 LYS C N 1
ATOM 2289 C CA . LYS C 1 27 ? 36.832 62.096 64.222 1.00 62.65 32 LYS C CA 1
ATOM 2290 C C . LYS C 1 27 ? 36.246 61.360 63.023 1.00 62.63 32 LYS C C 1
ATOM 2291 O O . LYS C 1 27 ? 35.450 60.440 63.195 1.00 62.92 32 LYS C O 1
ATOM 2297 N N . THR C 1 28 ? 36.636 61.767 61.823 1.00 63.16 33 THR C N 1
ATOM 2298 C CA . THR C 1 28 ? 35.794 61.642 60.634 1.00 64.89 33 THR C CA 1
ATOM 2299 C C . THR C 1 28 ? 35.803 60.299 59.845 1.00 72.29 33 THR C C 1
ATOM 2300 O O . THR C 1 28 ? 35.016 60.130 58.886 1.00 73.24 33 THR C O 1
ATOM 2304 N N . ASN C 1 29 ? 36.668 59.355 60.224 1.00 63.95 34 ASN C N 1
ATOM 2305 C CA . ASN C 1 29 ? 36.733 58.065 59.517 1.00 59.31 34 ASN C CA 1
ATOM 2306 C C . ASN C 1 29 ? 36.887 56.865 60.455 1.00 60.78 34 ASN C C 1
ATOM 2307 O O . ASN C 1 29 ? 37.852 56.101 60.370 1.00 55.78 34 ASN C O 1
ATOM 2312 N N . GLN C 1 30 ? 35.921 56.701 61.345 1.00 61.23 35 GLN C N 1
ATOM 2313 C CA . GLN C 1 30 ? 35.979 55.651 62.352 1.00 59.84 35 GLN C CA 1
ATOM 2314 C C . GLN C 1 30 ? 35.420 54.315 61.858 1.00 58.23 35 GLN C C 1
ATOM 2315 O O . GLN C 1 30 ? 35.685 53.265 62.449 1.00 54.25 35 GLN C O 1
ATOM 2321 N N . LEU C 1 31 ? 34.670 54.349 60.762 1.00 48.65 36 LEU C N 1
ATOM 2322 C CA . LEU C 1 31 ? 33.943 53.164 60.328 1.00 51.28 36 LEU C CA 1
ATOM 2323 C C . LEU C 1 31 ? 34.322 52.784 58.908 1.00 57.98 36 LEU C C 1
ATOM 2324 O O . LEU C 1 31 ? 33.482 52.338 58.112 1.00 50.14 36 LEU C O 1
ATOM 2329 N N . ARG C 1 32 ? 35.602 52.969 58.605 1.00 57.74 37 ARG C N 1
ATOM 2330 C CA . ARG C 1 32 ? 36.110 52.759 57.263 1.00 52.47 37 ARG C CA 1
ATOM 2331 C C . ARG C 1 32 ? 35.713 51.393 56.721 1.00 46.87 37 ARG C C 1
ATOM 2332 O O . ARG C 1 32 ? 35.058 51.327 55.685 1.00 52.26 37 ARG C O 1
ATOM 2340 N N . LYS C 1 33 ? 36.087 50.315 57.412 1.00 48.52 38 LYS C N 1
ATOM 2341 C CA . LYS C 1 33 ? 35.755 48.949 56.962 1.00 51.56 38 LYS C CA 1
ATOM 2342 C C . LYS C 1 33 ? 34.238 48.706 56.911 1.00 51.69 38 LYS C C 1
ATOM 2343 O O . LYS C 1 33 ? 33.766 47.920 56.083 1.00 45.87 38 LYS C O 1
ATOM 2349 N N . PHE C 1 34 ? 33.484 49.390 57.778 1.00 48.64 39 PHE C N 1
ATOM 2350 C CA . PHE C 1 34 ? 32.029 49.333 57.710 1.00 45.86 39 PHE C CA 1
ATOM 2351 C C . PHE C 1 34 ? 31.487 50.078 56.484 1.00 46.38 39 PHE C C 1
ATOM 2352 O O . PHE C 1 34 ? 30.625 49.553 55.782 1.00 44.75 39 PHE C O 1
ATOM 2360 N N . HIS C 1 35 ? 31.964 51.305 56.263 1.00 43.14 40 HIS C N 1
ATOM 2361 C CA . HIS C 1 35 ? 31.554 52.103 55.116 1.00 50.79 40 HIS C CA 1
ATOM 2362 C C . HIS C 1 35 ? 31.887 51.370 53.826 1.00 50.22 40 HIS C C 1
ATOM 2363 O O . HIS C 1 35 ? 31.121 51.410 52.867 1.00 47.82 40 HIS C O 1
ATOM 2370 N N . GLY C 1 36 ? 33.026 50.684 53.828 1.00 52.13 41 GLY C N 1
ATOM 2371 C CA . GLY C 1 36 ? 33.456 49.881 52.697 1.00 45.12 41 GLY C CA 1
ATOM 2372 C C . GLY C 1 36 ? 32.573 48.676 52.429 1.00 44.60 41 GLY C C 1
ATOM 2373 O O . GLY C 1 36 ? 32.241 48.415 51.281 1.00 48.71 41 GLY C O 1
ATOM 2374 N N . HIS C 1 37 ? 32.200 47.935 53.472 1.00 44.93 42 HIS C N 1
ATOM 2375 C CA . HIS C 1 37 ? 31.300 46.798 53.302 1.00 45.69 42 HIS C CA 1
ATOM 2376 C C . HIS C 1 37 ? 29.950 47.292 52.754 1.00 45.80 42 HIS C C 1
ATOM 2377 O O . HIS C 1 37 ? 29.347 46.678 51.870 1.00 38.35 42 HIS C O 1
ATOM 2384 N N . LEU C 1 38 ? 29.491 48.426 53.265 1.00 38.85 43 LEU C N 1
ATOM 2385 C CA . LEU C 1 38 ? 28.226 48.962 52.811 1.00 42.30 43 LEU C CA 1
ATOM 2386 C C . LEU C 1 38 ? 28.277 49.279 51.324 1.00 43.11 43 LEU C C 1
ATOM 2387 O O . LEU C 1 38 ? 27.451 48.791 50.561 1.00 41.38 43 LEU C O 1
ATOM 2392 N N . THR C 1 39 ? 29.257 50.077 50.907 1.00 39.66 44 THR C N 1
ATOM 2393 C CA . THR C 1 39 ? 29.281 50.525 49.525 1.00 41.20 44 THR C CA 1
ATOM 2394 C C . THR C 1 39 ? 29.456 49.314 48.630 1.00 36.11 44 THR C C 1
ATOM 2395 O O . THR C 1 39 ? 28.919 49.279 47.539 1.00 41.69 44 THR C O 1
ATOM 2399 N N . LYS C 1 40 ? 30.150 48.287 49.106 1.00 35.44 45 LYS C N 1
ATOM 2400 C CA . LYS C 1 40 ? 30.294 47.087 48.294 1.00 36.36 45 LYS C CA 1
ATOM 2401 C C . LYS C 1 40 ? 28.941 46.403 48.076 1.00 38.66 45 LYS C C 1
ATOM 2402 O O . LYS C 1 40 ? 28.598 46.021 46.966 1.00 37.97 45 LYS C O 1
ATOM 2408 N N . ILE C 1 41 ? 28.170 46.267 49.142 1.00 40.76 46 ILE C N 1
ATOM 2409 C CA . ILE C 1 41 ? 26.831 45.723 49.044 1.00 40.44 46 ILE C CA 1
ATOM 2410 C C . ILE C 1 41 ? 25.951 46.616 48.166 1.00 37.10 46 ILE C C 1
ATOM 2411 O O . ILE C 1 41 ? 25.175 46.135 47.350 1.00 35.59 46 ILE C O 1
ATOM 2416 N N . TRP C 1 42 ? 26.087 47.922 48.329 1.00 34.46 47 TRP C N 1
ATOM 2417 C CA . TRP C 1 42 ? 25.292 48.859 47.543 1.00 36.32 47 TRP C CA 1
ATOM 2418 C C . TRP C 1 42 ? 25.628 48.753 46.071 1.00 36.64 47 TRP C C 1
ATOM 2419 O O . TRP C 1 42 ? 24.741 48.761 45.224 1.00 39.08 47 TRP C O 1
ATOM 2430 N N . SER C 1 43 ? 26.905 48.633 45.750 1.00 38.11 48 SER C N 1
ATOM 2431 C CA . SER C 1 43 ? 27.283 48.636 44.343 1.00 42.26 48 SER C CA 1
ATOM 2432 C C . SER C 1 43 ? 26.915 47.300 43.729 1.00 38.11 48 SER C C 1
ATOM 2433 O O . SER C 1 43 ? 26.655 47.216 42.539 1.00 41.24 48 SER C O 1
ATOM 2436 N N . ASN C 1 44 ? 26.872 46.259 44.551 1.00 40.31 49 ASN C N 1
ATOM 2437 C CA . ASN C 1 44 ? 26.355 44.963 44.120 1.00 38.53 49 ASN C CA 1
ATOM 2438 C C . ASN C 1 44 ? 24.906 45.065 43.708 1.00 34.76 49 ASN C C 1
ATOM 2439 O O . ASN C 1 44 ? 24.491 44.540 42.691 1.00 37.53 49 ASN C O 1
ATOM 2444 N N . TYR C 1 45 ? 24.125 45.719 44.546 1.00 33.00 50 TYR C N 1
ATOM 2445 C CA . TYR C 1 45 ? 22.712 45.865 44.291 1.00 31.04 50 TYR C CA 1
ATOM 2446 C C . TYR C 1 45 ? 22.491 46.732 43.050 1.00 35.71 50 TYR C C 1
ATOM 2447 O O . TYR C 1 45 ? 21.796 46.315 42.124 1.00 33.29 50 TYR C O 1
ATOM 2456 N N . ILE C 1 46 ? 23.108 47.914 43.004 1.00 35.24 51 ILE C N 1
ATOM 2457 C CA . ILE C 1 46 ? 22.977 48.795 41.832 1.00 33.68 51 ILE C CA 1
ATOM 2458 C C . ILE C 1 46 ? 23.387 48.097 40.534 1.00 34.47 51 ILE C C 1
ATOM 2459 O O . ILE C 1 46 ? 22.747 48.275 39.494 1.00 33.85 51 ILE C O 1
ATOM 2464 N N . TYR C 1 47 ? 24.414 47.257 40.600 1.00 33.86 52 TYR C N 1
ATOM 2465 C CA . TYR C 1 47 ? 24.902 46.600 39.395 1.00 34.66 52 TYR C CA 1
ATOM 2466 C C . TYR C 1 47 ? 23.936 45.605 38.765 1.00 37.79 52 TYR C C 1
ATOM 2467 O O . TYR C 1 47 ? 24.006 45.361 37.574 1.00 38.75 52 TYR C O 1
ATOM 2476 N N . LYS C 1 48 ? 23.067 45.000 39.565 1.00 40.78 53 LYS C N 1
ATOM 2477 C CA . LYS C 1 48 ? 22.058 44.075 39.037 1.00 35.29 53 LYS C CA 1
ATOM 2478 C C . LYS C 1 48 ? 20.697 44.529 39.499 1.00 36.44 53 LYS C C 1
ATOM 2479 O O . LYS C 1 48 ? 19.836 43.715 39.824 1.00 36.40 53 LYS C O 1
ATOM 2485 N N . LYS C 1 49 ? 20.521 45.847 39.514 1.00 33.38 54 LYS C N 1
ATOM 2486 C CA . LYS C 1 49 ? 19.375 46.482 40.140 1.00 35.26 54 LYS C CA 1
ATOM 2487 C C . LYS C 1 49 ? 18.034 45.935 39.665 1.00 37.55 54 LYS C C 1
ATOM 2488 O O . LYS C 1 49 ? 17.197 45.533 40.489 1.00 39.59 54 LYS C O 1
ATOM 2494 N N . LYS C 1 50 ? 17.823 45.921 38.351 1.00 37.55 55 LYS C N 1
ATOM 2495 C CA . LYS C 1 50 ? 16.551 45.474 37.789 1.00 36.43 55 LYS C CA 1
ATOM 2496 C C . LYS C 1 50 ? 16.251 44.030 38.188 1.00 35.04 55 LYS C C 1
ATOM 2497 O O . LYS C 1 50 ? 15.155 43.704 38.626 1.00 33.64 55 LYS C O 1
ATOM 2503 N N . ASP C 1 51 ? 17.248 43.180 38.049 1.00 31.28 56 ASP C N 1
ATOM 2504 C CA . ASP C 1 51 ? 17.155 41.801 38.482 1.00 38.68 56 ASP C CA 1
ATOM 2505 C C . ASP C 1 51 ? 16.766 41.695 39.976 1.00 44.77 56 ASP C C 1
ATOM 2506 O O . ASP C 1 51 ? 15.870 40.923 40.330 1.00 41.51 56 ASP C O 1
ATOM 2511 N N . TYR C 1 52 ? 17.415 42.473 40.843 1.00 33.62 57 TYR C N 1
ATOM 2512 C CA . TYR C 1 52 ? 17.088 42.425 42.260 1.00 35.69 57 TYR C CA 1
ATOM 2513 C C . TYR C 1 52 ? 15.673 42.932 42.538 1.00 37.87 57 TYR C C 1
ATOM 2514 O O . TYR C 1 52 ? 14.986 42.427 43.428 1.00 37.59 57 TYR C O 1
ATOM 2523 N N . ARG C 1 53 ? 15.243 43.941 41.793 1.00 30.43 58 ARG C N 1
ATOM 2524 C CA . ARG C 1 53 ? 13.939 44.542 42.036 1.00 36.31 58 ARG C CA 1
ATOM 2525 C C . ARG C 1 53 ? 12.816 43.637 41.502 1.00 39.13 58 ARG C C 1
ATOM 2526 O O . ARG C 1 53 ? 11.678 43.733 41.962 1.00 39.86 58 ARG C O 1
ATOM 2534 N N . ASP C 1 54 ? 13.160 42.749 40.564 1.00 32.65 59 ASP C N 1
ATOM 2535 C CA . ASP C 1 54 ? 12.224 41.778 39.997 1.00 41.85 59 ASP C CA 1
ATOM 2536 C C . ASP C 1 54 ? 12.151 40.435 40.745 1.00 44.18 59 ASP C C 1
ATOM 2537 O O . ASP C 1 54 ? 11.159 39.715 40.623 1.00 41.15 59 ASP C O 1
ATOM 2542 N N . ASN C 1 55 ? 13.216 40.083 41.471 1.00 39.19 60 ASN C N 1
ATOM 2543 C CA . ASN C 1 55 ? 13.239 38.841 42.249 1.00 42.32 60 ASN C CA 1
ATOM 2544 C C . ASN C 1 55 ? 13.544 39.094 43.719 1.00 40.68 60 ASN C C 1
ATOM 2545 O O . ASN C 1 55 ? 14.718 39.174 44.112 1.00 37.45 60 ASN C O 1
ATOM 2550 N N . PRO C 1 56 ? 12.485 39.249 44.531 1.00 39.12 61 PRO C N 1
ATOM 2551 C CA . PRO C 1 56 ? 12.631 39.506 45.970 1.00 43.61 61 PRO C CA 1
ATOM 2552 C C . PRO C 1 56 ? 13.469 38.424 46.623 1.00 44.10 61 PRO C C 1
ATOM 2553 O O . PRO C 1 56 ? 14.282 38.742 47.486 1.00 40.41 61 PRO C O 1
ATOM 2557 N N . GLU C 1 57 ? 13.290 37.177 46.196 1.00 39.26 62 GLU C N 1
ATOM 2558 C CA . GLU C 1 57 ? 14.038 36.073 46.776 1.00 41.88 62 GLU C CA 1
ATOM 2559 C C . GLU C 1 57 ? 15.530 36.244 46.549 1.00 41.17 62 GLU C C 1
ATOM 2560 O O . GLU C 1 57 ? 16.323 36.022 47.458 1.00 44.79 62 GLU C O 1
ATOM 2566 N N . LYS C 1 58 ? 15.916 36.649 45.346 1.00 39.39 63 LYS C N 1
ATOM 2567 C CA . LYS C 1 58 ? 17.327 36.875 45.041 1.00 38.63 63 LYS C CA 1
ATOM 2568 C C . LYS C 1 58 ? 17.874 38.059 45.860 1.00 36.00 63 LYS C C 1
ATOM 2569 O O . LYS C 1 58 ? 18.985 38.017 46.378 1.00 37.74 63 LYS C O 1
ATOM 2575 N N . PHE C 1 59 ? 17.071 39.106 45.978 1.00 36.69 64 PHE C N 1
ATOM 2576 C CA . PHE C 1 59 ? 17.400 40.259 46.795 1.00 36.70 64 PHE C CA 1
ATOM 2577 C C . PHE C 1 59 ? 17.590 39.863 48.259 1.00 36.46 64 PHE C C 1
ATOM 2578 O O . PHE C 1 59 ? 18.549 40.274 48.915 1.00 34.03 64 PHE C O 1
ATOM 2586 N N . ASN C 1 60 ? 16.671 39.055 48.764 1.00 39.96 65 ASN C N 1
ATOM 2587 C CA . ASN C 1 60 ? 16.751 38.594 50.139 1.00 39.81 65 ASN C CA 1
ATOM 2588 C C . ASN C 1 60 ? 18.030 37.814 50.385 1.00 38.87 65 ASN C C 1
ATOM 2589 O O . ASN C 1 60 ? 18.753 38.121 51.329 1.00 35.63 65 ASN C O 1
ATOM 2594 N N . GLU C 1 61 ? 18.327 36.839 49.525 1.00 36.39 66 GLU C N 1
ATOM 2595 C CA . GLU C 1 61 ? 19.456 35.949 49.770 1.00 40.69 66 GLU C CA 1
ATOM 2596 C C . GLU C 1 61 ? 20.779 36.561 49.389 1.00 36.50 66 GLU C C 1
ATOM 2597 O O . GLU C 1 61 ? 21.805 36.059 49.804 1.00 45.26 66 GLU C O 1
ATOM 2603 N N . GLU C 1 62 ? 20.791 37.626 48.599 1.00 37.46 67 GLU C N 1
ATOM 2604 C CA . GLU C 1 62 ? 22.085 38.166 48.173 1.00 38.95 67 GLU C CA 1
ATOM 2605 C C . GLU C 1 62 ? 22.419 39.552 48.707 1.00 43.81 67 GLU C C 1
ATOM 2606 O O . GLU C 1 62 ? 23.595 39.913 48.833 1.00 48.99 67 GLU C O 1
ATOM 2612 N N . ILE C 1 63 ? 21.393 40.341 48.988 1.00 37.18 68 ILE C N 1
ATOM 2613 C CA . ILE C 1 63 ? 21.626 41.674 49.473 1.00 35.55 68 ILE C CA 1
ATOM 2614 C C . ILE C 1 63 ? 21.223 41.731 50.941 1.00 36.92 68 ILE C C 1
ATOM 2615 O O . ILE C 1 63 ? 22.008 42.150 51.788 1.00 37.42 68 ILE C O 1
ATOM 2620 N N . LEU C 1 64 ? 20.010 41.301 51.263 1.00 30.99 69 LEU C N 1
ATOM 2621 C CA . LEU C 1 64 ? 19.559 41.442 52.651 1.00 41.52 69 LEU C CA 1
ATOM 2622 C C . LEU C 1 64 ? 20.401 40.574 53.583 1.00 39.90 69 LEU C C 1
ATOM 2623 O O . LEU C 1 64 ? 20.682 40.945 54.727 1.00 38.02 69 LEU C O 1
ATOM 2628 N N . ASN C 1 65 ? 20.825 39.426 53.070 1.00 41.14 70 ASN C N 1
ATOM 2629 C CA . ASN C 1 65 ? 21.639 38.516 53.847 1.00 37.84 70 ASN C CA 1
ATOM 2630 C C . ASN C 1 65 ? 22.977 39.175 54.184 1.00 41.41 70 ASN C C 1
ATOM 2631 O O . ASN C 1 65 ? 23.410 39.183 55.344 1.00 37.65 70 ASN C O 1
ATOM 2636 N N . GLU C 1 66 ? 23.602 39.791 53.185 1.00 43.20 71 GLU C N 1
ATOM 2637 C CA . GLU C 1 66 ? 24.852 40.501 53.411 1.00 43.74 71 GLU C CA 1
ATOM 2638 C C . GLU C 1 66 ? 24.649 41.710 54.343 1.00 35.53 71 GLU C C 1
ATOM 2639 O O . GLU C 1 66 ? 25.498 42.000 55.165 1.00 35.07 71 GLU C O 1
ATOM 2645 N N . LEU C 1 67 ? 23.535 42.414 54.217 1.00 29.74 72 LEU C N 1
ATOM 2646 C CA . LEU C 1 67 ? 23.299 43.566 55.083 1.00 37.25 72 LEU C CA 1
ATOM 2647 C C . LEU C 1 67 ? 23.158 43.110 56.536 1.00 38.69 72 LEU C C 1
ATOM 2648 O O . LEU C 1 67 ? 23.496 43.851 57.470 1.00 36.64 72 LEU C O 1
ATOM 2653 N N . HIS C 1 68 ? 22.670 41.889 56.733 1.00 36.08 73 HIS C N 1
ATOM 2654 C CA . HIS C 1 68 ? 22.575 41.346 58.084 1.00 37.10 73 HIS C CA 1
ATOM 2655 C C . HIS C 1 68 ? 23.975 41.047 58.652 1.00 37.49 73 HIS C C 1
ATOM 2656 O O . HIS C 1 68 ? 24.237 41.330 59.818 1.00 34.85 73 HIS C O 1
ATOM 2663 N N . PHE C 1 69 ? 24.867 40.481 57.841 1.00 34.48 74 PHE C N 1
ATOM 2664 C CA . PHE C 1 69 ? 26.244 40.319 58.286 1.00 36.04 74 PHE C CA 1
ATOM 2665 C C . PHE C 1 69 ? 26.853 41.678 58.613 1.00 39.07 74 PHE C C 1
ATOM 2666 O O . PHE C 1 69 ? 27.645 41.813 59.551 1.00 37.38 74 PHE C O 1
ATOM 2674 N N . MET C 1 70 ? 26.497 42.683 57.828 1.00 30.74 75 MET C N 1
ATOM 2675 C CA . MET C 1 70 ? 27.059 44.001 58.014 1.00 32.96 75 MET C CA 1
ATOM 2676 C C . MET C 1 70 ? 26.596 44.553 59.372 1.00 32.13 75 MET C C 1
ATOM 2677 O O . MET C 1 70 ? 27.340 45.179 60.122 1.00 28.45 75 MET C O 1
ATOM 2682 N N . LYS C 1 71 ? 25.343 44.302 59.683 1.00 28.49 76 LYS C N 1
ATOM 2683 C CA . LYS C 1 71 ? 24.770 44.781 60.913 1.00 33.66 76 LYS C CA 1
ATOM 2684 C C . LYS C 1 71 ? 25.489 44.144 62.116 1.00 38.13 76 LYS C C 1
ATOM 2685 O O . LYS C 1 71 ? 25.770 44.818 63.108 1.00 28.92 76 LYS C O 1
ATOM 2691 N N . ILE C 1 72 ? 25.842 42.867 61.981 1.00 30.42 77 ILE C N 1
ATOM 2692 C CA . ILE C 1 72 ? 26.539 42.122 63.016 1.00 31.80 77 ILE C CA 1
ATOM 2693 C C . ILE C 1 72 ? 27.972 42.616 63.148 1.00 30.58 77 ILE C C 1
ATOM 2694 O O . ILE C 1 72 ? 28.520 42.750 64.241 1.00 32.31 77 ILE C O 1
ATOM 2699 N N . PHE C 1 73 ? 28.566 42.897 62.004 1.00 34.04 78 PHE C N 1
ATOM 2700 C CA . PHE C 1 73 ? 29.944 43.334 61.908 1.00 28.55 78 PHE C CA 1
ATOM 2701 C C . PHE C 1 73 ? 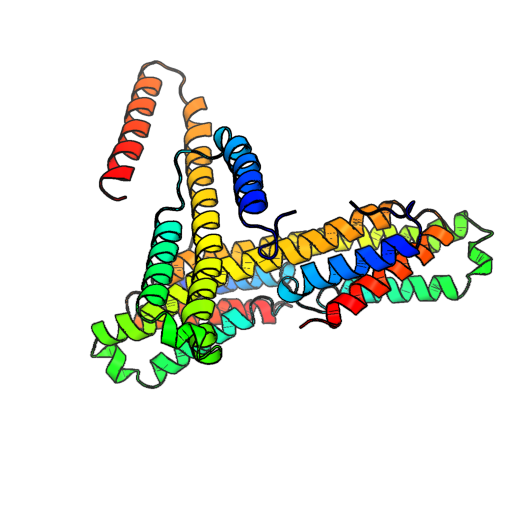30.133 44.730 62.490 1.00 30.65 78 PHE C C 1
ATOM 2702 O O . PHE C 1 73 ? 31.154 45.025 63.122 1.00 31.12 78 PHE C O 1
ATOM 2710 N N . LEU C 1 74 ? 29.137 45.587 62.302 1.00 34.29 79 LEU C N 1
ATOM 2711 C CA . LEU C 1 74 ? 29.168 46.929 62.894 1.00 33.47 79 LEU C CA 1
ATOM 2712 C C . LEU C 1 74 ? 29.235 46.871 64.420 1.00 33.53 79 LEU C C 1
ATOM 2713 O O . LEU C 1 74 ? 30.052 47.561 65.047 1.00 32.50 79 LEU C O 1
ATOM 2718 N N . ALA C 1 75 ? 28.408 46.023 65.026 1.00 31.56 80 ALA C N 1
ATOM 2719 C CA . ALA C 1 75 ? 28.469 45.833 66.483 1.00 34.85 80 ALA C CA 1
ATOM 2720 C C . ALA C 1 75 ? 29.867 45.417 66.907 1.00 30.75 80 ALA C C 1
ATOM 2721 O O . ALA C 1 75 ? 30.461 45.987 67.815 1.00 33.37 80 ALA C O 1
ATOM 2723 N N . TYR C 1 76 ? 30.393 44.414 66.229 1.00 31.11 81 TYR C N 1
ATOM 2724 C CA . TYR C 1 76 ? 31.713 43.903 66.548 1.00 32.09 81 TYR C CA 1
ATOM 2725 C C . TYR C 1 76 ? 32.784 44.993 66.454 1.00 36.93 81 TYR C C 1
ATOM 2726 O O . TYR C 1 76 ? 33.571 45.180 67.382 1.00 34.78 81 TYR C O 1
ATOM 2735 N N . GLN C 1 77 ? 32.798 45.709 65.334 1.00 31.59 82 GLN C N 1
ATOM 2736 C CA . GLN C 1 77 ? 33.771 46.775 65.097 1.00 36.43 82 GLN C CA 1
ATOM 2737 C C . GLN C 1 77 ? 33.679 47.917 66.096 1.00 36.96 82 GLN C C 1
ATOM 2738 O O . GLN C 1 77 ? 34.691 48.371 66.625 1.00 35.93 82 GLN C O 1
ATOM 2744 N N . VAL C 1 78 ? 32.469 48.404 66.338 1.00 31.32 83 VAL C N 1
ATOM 2745 C CA . VAL C 1 78 ? 32.305 49.490 67.289 1.00 32.99 83 VAL C CA 1
ATOM 2746 C C . VAL C 1 78 ? 32.780 49.047 68.666 1.00 36.18 83 VAL C C 1
ATOM 2747 O O . VAL C 1 78 ? 33.437 49.812 69.369 1.00 35.49 83 VAL C O 1
ATOM 2751 N N . GLY C 1 79 ? 32.474 47.809 69.038 1.00 32.46 84 GLY C N 1
ATOM 2752 C CA . GLY C 1 79 ? 32.877 47.274 70.332 1.00 33.42 84 GLY C CA 1
ATOM 2753 C C . GLY C 1 79 ? 34.383 47.236 70.495 1.00 38.98 84 GLY C C 1
ATOM 2754 O O . GLY C 1 79 ? 34.915 47.545 71.549 1.00 43.89 84 GLY C O 1
ATOM 2755 N N . ARG C 1 80 ? 35.076 46.874 69.430 1.00 36.12 85 ARG C N 1
ATOM 2756 C CA . ARG C 1 80 ? 36.521 46.802 69.453 1.00 40.39 85 ARG C CA 1
ATOM 2757 C C . ARG C 1 80 ? 37.170 48.180 69.460 1.00 40.92 85 ARG C C 1
ATOM 2758 O O . ARG C 1 80 ? 38.111 48.405 70.209 1.00 39.59 85 ARG C O 1
ATOM 2766 N N . ASP C 1 81 ? 36.671 49.092 68.625 1.00 37.36 86 ASP C N 1
ATOM 2767 C CA . ASP C 1 81 ? 37.127 50.481 68.632 1.00 38.24 86 ASP C CA 1
ATOM 2768 C C . ASP C 1 81 ? 37.039 51.094 70.028 1.00 37.48 86 ASP C C 1
ATOM 2769 O O . ASP C 1 81 ? 37.929 51.810 70.452 1.00 41.98 86 ASP C O 1
ATOM 2774 N N . ILE C 1 82 ? 35.969 50.794 70.748 1.00 34.14 87 ILE C N 1
ATOM 2775 C CA . ILE C 1 82 ? 35.748 51.397 72.042 1.00 32.29 87 ILE C CA 1
ATOM 2776 C C . ILE C 1 82 ? 36.725 50.826 73.047 1.00 39.30 87 ILE C C 1
ATOM 2777 O O . ILE C 1 82 ? 37.357 51.569 73.784 1.00 43.12 87 ILE C O 1
ATOM 2782 N N . GLU C 1 83 ? 36.877 49.514 73.078 1.00 38.94 88 GLU C N 1
ATOM 2783 C CA . GLU C 1 83 ? 37.752 48.956 74.085 1.00 44.25 88 GLU C CA 1
ATOM 2784 C C . GLU C 1 83 ? 39.209 49.224 73.720 1.00 45.49 88 GLU C C 1
ATOM 2785 O O . GLU C 1 83 ? 40.016 49.443 74.598 1.00 50.01 88 GLU C O 1
ATOM 2791 N N . GLY C 1 84 ? 39.533 49.306 72.436 1.00 43.82 89 GLY C N 1
ATOM 2792 C CA . GLY C 1 84 ? 40.871 49.722 72.049 1.00 39.69 89 GLY C CA 1
ATOM 2793 C C . GLY C 1 84 ? 41.284 51.082 72.599 1.00 46.55 89 GLY C C 1
ATOM 2794 O O . GLY C 1 84 ? 42.318 51.236 73.247 1.00 45.10 89 GLY C O 1
ATOM 2795 N N . ILE C 1 85 ? 40.465 52.089 72.358 1.00 43.21 90 ILE C N 1
ATOM 2796 C CA . ILE C 1 85 ? 40.851 53.432 72.725 1.00 40.05 90 ILE C CA 1
ATOM 2797 C C . ILE C 1 85 ? 40.708 53.660 74.226 1.00 43.35 90 ILE C C 1
ATOM 2798 O O . ILE C 1 85 ? 41.463 54.431 74.812 1.00 38.88 90 ILE C O 1
ATOM 2803 N N . SER C 1 86 ? 39.753 52.965 74.833 1.00 38.42 91 SER C N 1
ATOM 2804 C CA . SER C 1 86 ? 39.476 53.071 76.250 1.00 40.47 91 SER C CA 1
ATOM 2805 C C . SER C 1 86 ? 40.632 52.447 77.023 1.00 45.79 91 SER C C 1
ATOM 2806 O O . SER C 1 86 ? 41.041 52.949 78.072 1.00 45.81 91 SER C O 1
ATOM 2809 N N . GLU C 1 87 ? 41.170 51.357 76.488 1.00 42.46 92 GLU C N 1
ATOM 2810 C CA . GLU C 1 87 ? 42.284 50.689 77.139 1.00 48.91 92 GLU C CA 1
ATOM 2811 C C . GLU C 1 87 ? 43.551 51.538 77.108 1.00 46.75 92 GLU C C 1
ATOM 2812 O O . GLU C 1 87 ? 44.209 51.706 78.137 1.00 41.44 92 GLU C O 1
ATOM 2818 N N . LEU C 1 88 ? 43.885 52.073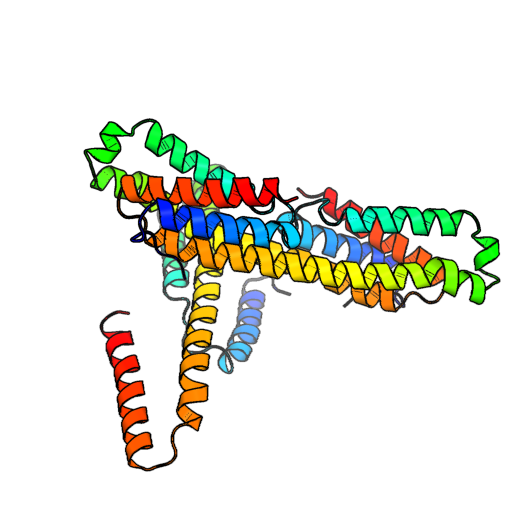 75.933 1.00 39.83 93 LEU C N 1
ATOM 2819 C CA . LEU C 1 88 ? 45.046 52.936 75.802 1.00 37.45 93 LEU C CA 1
ATOM 2820 C C . LEU C 1 88 ? 44.948 54.141 76.727 1.00 39.10 93 LEU C C 1
ATOM 2821 O O . LEU C 1 88 ? 45.899 54.464 77.426 1.00 38.62 93 LEU C O 1
ATOM 2826 N N . LYS C 1 89 ? 43.794 54.799 76.739 1.00 36.85 94 LYS C N 1
ATOM 2827 C CA . LYS C 1 89 ? 43.587 55.945 77.611 1.00 37.34 94 LYS C CA 1
ATOM 2828 C C . LYS C 1 89 ? 43.702 55.548 79.083 1.00 41.76 94 LYS C C 1
ATOM 2829 O O . LYS C 1 89 ? 44.205 56.316 79.904 1.00 40.06 94 LYS C O 1
ATOM 2835 N N . GLU C 1 90 ? 43.241 54.353 79.427 1.00 36.51 95 GLU C N 1
ATOM 2836 C CA . GLU C 1 90 ? 43.292 53.950 80.819 1.00 37.85 95 GLU C CA 1
ATOM 2837 C C . GLU C 1 90 ? 44.677 53.467 81.192 1.00 41.23 95 GLU C C 1
ATOM 2838 O O . GLU C 1 90 ? 44.972 53.318 82.362 1.00 43.77 95 GLU C O 1
ATOM 2844 N N . ILE C 1 91 ? 45.526 53.214 80.204 1.00 37.91 96 ILE C N 1
ATOM 2845 C CA . ILE C 1 91 ? 46.936 53.037 80.493 1.00 36.71 96 ILE C CA 1
ATOM 2846 C C . ILE C 1 91 ? 47.641 54.393 80.573 1.00 40.73 96 ILE C C 1
ATOM 2847 O O . ILE C 1 91 ? 48.455 54.616 81.464 1.00 40.74 96 ILE C O 1
ATOM 2852 N N . LEU C 1 92 ? 47.342 55.312 79.656 1.00 39.05 97 LEU C N 1
ATOM 2853 C CA . LEU C 1 92 ? 48.073 56.582 79.652 1.00 36.15 97 LEU C CA 1
ATOM 2854 C C . LEU C 1 92 ? 47.723 57.454 80.844 1.00 41.88 97 LEU C C 1
ATOM 2855 O O . LEU C 1 92 ? 48.632 57.996 81.494 1.00 39.15 97 LEU C O 1
ATOM 2860 N N . GLU C 1 93 ? 46.423 57.585 81.132 1.00 35.69 98 GLU C N 1
ATOM 2861 C CA . GLU C 1 93 ? 45.951 58.517 82.162 1.00 37.81 98 GLU C CA 1
ATOM 2862 C C . GLU C 1 93 ? 46.655 58.340 83.500 1.00 39.07 98 GLU C C 1
ATOM 2863 O O . GLU C 1 93 ? 47.233 59.296 83.999 1.00 42.72 98 GLU C O 1
ATOM 2869 N N . PRO C 1 94 ? 46.611 57.129 84.097 1.00 41.32 99 PRO C N 1
ATOM 2870 C CA . PRO C 1 94 ? 47.240 57.003 85.421 1.00 37.45 99 PRO C CA 1
ATOM 2871 C C . PRO C 1 94 ? 48.760 57.176 85.386 1.00 42.09 99 PRO C C 1
ATOM 2872 O O . PRO C 1 94 ? 49.343 57.571 86.392 1.00 45.59 99 PRO C O 1
ATOM 2876 N N . LEU C 1 95 ? 49.401 56.883 84.262 1.00 39.95 100 LEU C N 1
ATOM 2877 C CA . LEU C 1 95 ? 50.844 57.049 84.192 1.00 38.70 100 LEU C CA 1
ATOM 2878 C C . LEU C 1 95 ? 51.161 58.526 84.146 1.00 44.10 100 LEU C C 1
ATOM 2879 O O . LEU C 1 95 ? 52.062 59.000 84.847 1.00 44.98 100 LEU C O 1
ATOM 2884 N N . ILE C 1 96 ? 50.414 59.273 83.341 1.00 38.41 101 ILE C N 1
ATOM 2885 C CA . ILE C 1 96 ? 50.621 60.716 83.324 1.00 39.77 101 ILE C CA 1
ATOM 2886 C C . ILE C 1 96 ? 50.360 61.337 84.711 1.00 43.10 101 ILE C C 1
ATOM 2887 O O . ILE C 1 96 ? 51.049 62.278 85.096 1.00 43.38 101 ILE C O 1
ATOM 2892 N N . ASP C 1 97 ? 49.392 60.812 85.468 1.00 39.52 102 ASP C N 1
ATOM 2893 C CA . ASP C 1 97 ? 49.199 61.240 86.864 1.00 44.24 102 ASP C CA 1
ATOM 2894 C C . ASP C 1 97 ? 50.477 61.130 87.697 1.00 45.58 102 ASP C C 1
ATOM 2895 O O . ASP C 1 97 ? 50.740 61.945 88.572 1.00 53.79 102 ASP C O 1
ATOM 2900 N N . GLU C 1 98 ? 51.264 60.104 87.416 1.00 46.47 103 GLU C N 1
ATOM 2901 C CA . GLU C 1 98 ? 52.406 59.740 88.245 1.00 44.89 103 GLU C CA 1
ATOM 2902 C C . GLU C 1 98 ? 53.668 60.541 87.911 1.00 48.21 103 GLU C C 1
ATOM 2903 O O . GLU C 1 98 ? 54.676 60.455 88.618 1.00 48.33 103 GLU C O 1
ATOM 2909 N N . ILE C 1 99 ? 53.621 61.318 86.832 1.00 45.40 104 ILE C N 1
ATOM 2910 C CA . ILE C 1 99 ? 54.783 62.095 86.427 1.00 42.77 104 ILE C CA 1
ATOM 2911 C C . ILE C 1 99 ? 54.908 63.348 87.288 1.00 44.99 104 ILE C C 1
ATOM 2912 O O . ILE C 1 99 ? 54.116 64.278 87.157 1.00 47.30 104 ILE C O 1
ATOM 2917 N N . LYS C 1 100 ? 55.906 63.368 88.166 1.00 44.69 105 LYS C N 1
ATOM 2918 C CA . LYS C 1 100 ? 56.106 64.490 89.079 1.00 45.44 105 LYS C CA 1
ATOM 2919 C C . LYS C 1 100 ? 57.514 65.043 88.925 1.00 46.85 105 LYS C C 1
ATOM 2920 O O . LYS C 1 100 ? 57.798 66.162 89.345 1.00 51.66 105 LYS C O 1
ATOM 2926 N N . THR C 1 101 ? 58.387 64.237 88.325 1.00 44.25 106 THR C N 1
ATOM 2927 C CA . THR C 1 101 ? 59.816 64.525 88.232 1.00 42.53 106 THR C CA 1
ATOM 2928 C C . THR C 1 101 ? 60.327 64.289 86.819 1.00 40.25 106 THR C C 1
ATOM 2929 O O . THR C 1 101 ? 59.735 63.515 86.070 1.00 45.99 106 THR C O 1
ATOM 2933 N N . PRO C 1 102 ? 61.433 64.946 86.450 1.00 42.89 107 PRO C N 1
ATOM 2934 C CA . PRO C 1 102 ? 62.100 64.677 85.171 1.00 39.75 107 PRO C CA 1
ATOM 2935 C C . PRO C 1 102 ? 62.349 63.194 84.907 1.00 46.96 107 PRO C C 1
ATOM 2936 O O . PRO C 1 102 ? 62.061 62.744 83.792 1.00 49.34 107 PRO C O 1
ATOM 2940 N N . ASP C 1 103 ? 62.868 62.451 85.886 1.00 44.54 108 ASP C N 1
ATOM 2941 C CA . ASP C 1 103 ? 63.126 61.021 85.681 1.00 51.64 108 ASP C CA 1
ATOM 2942 C C . ASP C 1 103 ? 61.854 60.288 85.279 1.00 49.43 108 ASP C C 1
ATOM 2943 O O . ASP C 1 103 ? 61.844 59.492 84.344 1.00 49.75 108 ASP C O 1
ATOM 2948 N N . GLU C 1 104 ? 60.785 60.568 86.010 1.00 46.09 109 GLU C N 1
ATOM 2949 C CA . GLU C 1 104 ? 59.500 59.961 85.744 1.00 47.77 109 GLU C CA 1
ATOM 2950 C C . GLU C 1 104 ? 59.026 60.351 84.338 1.00 50.87 109 GLU C C 1
ATOM 2951 O O . GLU C 1 104 ? 58.548 59.492 83.574 1.00 44.80 109 GLU C O 1
ATOM 2957 N N . PHE C 1 105 ? 59.206 61.624 83.976 1.00 47.81 110 PHE C N 1
ATOM 2958 C CA . PHE C 1 105 ? 58.840 62.087 82.632 1.00 45.00 110 PHE C CA 1
ATOM 2959 C C . PHE C 1 105 ? 59.516 61.274 81.547 1.00 46.32 110 PHE C C 1
ATOM 2960 O O . PHE C 1 105 ? 58.847 60.763 80.645 1.00 46.28 110 PHE C O 1
ATOM 2968 N N . GLU C 1 106 ? 60.839 61.151 81.622 1.00 50.26 111 GLU C N 1
ATOM 2969 C CA . GLU C 1 106 ? 61.551 60.511 80.523 1.00 54.93 111 GLU C CA 1
ATOM 2970 C C . GLU C 1 106 ? 61.326 59.004 80.547 1.00 51.43 111 GLU C C 1
ATOM 2971 O O . GLU C 1 106 ? 61.366 58.347 79.510 1.00 53.81 111 GLU C O 1
ATOM 2977 N N . LYS C 1 107 ? 61.044 58.454 81.718 1.00 50.95 112 LYS C N 1
ATOM 2978 C CA . LYS C 1 107 ? 60.657 57.055 81.764 1.00 50.77 112 LYS C CA 1
ATOM 2979 C C . LYS C 1 107 ? 59.278 56.862 81.097 1.00 52.07 112 LYS C C 1
ATOM 2980 O O . LYS C 1 107 ? 59.025 55.872 80.416 1.00 49.63 112 LYS C O 1
ATOM 2986 N N . PHE C 1 108 ? 58.383 57.816 81.296 1.00 49.83 113 PHE C N 1
ATOM 2987 C CA . PHE C 1 108 ? 57.090 57.741 80.655 1.00 47.93 113 PHE C CA 1
ATOM 2988 C C . PHE C 1 108 ? 57.256 57.800 79.160 1.00 47.77 113 PHE C C 1
ATOM 2989 O O . PHE C 1 108 ? 56.695 56.985 78.439 1.00 46.02 113 PHE C O 1
ATOM 2997 N N . LYS C 1 109 ? 58.014 58.791 78.706 1.00 50.86 114 LYS C N 1
ATOM 2998 C CA . LYS C 1 109 ? 58.230 59.005 77.284 1.00 50.27 114 LYS C CA 1
ATOM 2999 C C . LYS C 1 109 ? 58.744 57.741 76.613 1.00 51.31 114 LYS C C 1
ATOM 3000 O O . LYS C 1 109 ? 58.311 57.406 75.515 1.00 47.96 114 LYS C O 1
ATOM 3006 N N . LYS C 1 110 ? 59.633 57.024 77.300 1.00 49.88 115 LYS C N 1
ATOM 3007 C CA . LYS C 1 110 ? 60.219 55.791 76.772 1.00 50.94 115 LYS C CA 1
ATOM 3008 C C . LYS C 1 110 ? 59.196 54.676 76.642 1.00 53.75 115 LYS C C 1
ATOM 3009 O O . LYS C 1 110 ? 59.177 53.945 75.649 1.00 56.15 115 LYS C O 1
ATOM 3015 N N . PHE C 1 111 ? 58.352 54.542 77.655 1.00 53.10 116 PHE C N 1
ATOM 3016 C CA . PHE C 1 111 ? 57.259 53.583 77.622 1.00 52.79 116 PHE C CA 1
ATOM 3017 C C . PHE C 1 111 ? 56.304 53.917 76.478 1.00 51.41 116 PHE C C 1
ATOM 3018 O O . PHE C 1 111 ? 55.881 53.043 75.710 1.00 49.95 116 PHE C O 1
ATOM 3026 N N . TYR C 1 112 ? 55.987 55.195 76.362 1.00 42.54 117 TYR C N 1
ATOM 3027 C CA . TYR C 1 112 ? 55.076 55.651 75.332 1.00 54.14 117 TYR C CA 1
ATOM 3028 C C . TYR C 1 112 ? 55.650 55.432 73.932 1.00 58.08 117 TYR C C 1
ATOM 3029 O O . TYR C 1 112 ? 54.922 55.085 73.003 1.00 56.90 117 TYR C O 1
ATOM 3038 N N . ASP C 1 113 ? 56.951 55.665 73.782 1.00 57.82 118 ASP C N 1
ATOM 3039 C CA . ASP C 1 113 ? 57.615 55.446 72.507 1.00 55.42 118 ASP C CA 1
ATOM 3040 C C . ASP C 1 113 ? 57.435 53.984 72.136 1.00 58.82 118 ASP C C 1
ATOM 3041 O O . ASP C 1 113 ? 57.093 53.664 70.999 1.00 61.86 118 ASP C O 1
ATOM 3046 N N . ALA C 1 114 ? 57.659 53.109 73.117 1.00 55.94 119 ALA C N 1
ATOM 3047 C CA . ALA C 1 114 ? 57.603 51.665 72.915 1.00 55.64 119 ALA C CA 1
ATOM 3048 C C . ALA C 1 114 ? 56.185 51.172 72.605 1.00 61.90 119 ALA C C 1
ATOM 3049 O O . ALA C 1 114 ? 56.007 50.302 71.760 1.00 65.59 119 ALA C O 1
ATOM 3051 N N . ILE C 1 115 ? 55.182 51.718 73.284 1.00 57.91 120 ILE C N 1
ATOM 3052 C CA . ILE C 1 115 ? 53.807 51.341 72.990 1.00 62.55 120 ILE C CA 1
ATOM 3053 C C . ILE C 1 115 ? 53.511 51.700 71.549 1.00 65.74 120 ILE C C 1
ATOM 3054 O O . ILE C 1 115 ? 53.110 50.850 70.767 1.00 69.28 120 ILE C O 1
ATOM 3059 N N . LEU C 1 116 ? 53.758 52.959 71.209 1.00 63.16 121 LEU C N 1
ATOM 3060 C CA . LEU C 1 116 ? 53.548 53.492 69.867 1.00 67.80 121 LEU C CA 1
ATOM 3061 C C . LEU C 1 116 ? 54.239 52.674 68.769 1.00 71.43 121 LEU C C 1
ATOM 3062 O O . LEU C 1 116 ? 53.708 52.527 67.666 1.00 73.28 121 LEU C O 1
ATOM 3067 N N . ALA C 1 117 ? 55.419 52.140 69.080 1.00 66.98 122 ALA C N 1
ATOM 3068 C CA . ALA C 1 117 ? 56.229 51.422 68.099 1.00 66.68 122 ALA C CA 1
ATOM 3069 C C . ALA C 1 117 ? 55.781 49.968 67.903 1.00 73.51 122 ALA C C 1
ATOM 3070 O O . ALA C 1 117 ? 55.637 49.516 66.769 1.00 82.03 122 ALA C O 1
ATOM 3072 N N . TYR C 1 118 ? 55.570 49.235 68.996 1.00 70.79 123 TYR C N 1
ATOM 3073 C CA . TYR C 1 118 ? 55.039 47.871 68.915 1.00 73.24 123 TYR C CA 1
ATOM 3074 C C . TYR C 1 118 ? 53.552 47.894 68.548 1.00 79.26 123 TYR C C 1
ATOM 3075 O O . TYR C 1 118 ? 52.910 46.848 68.452 1.00 84.82 123 TYR C O 1
ATOM 3084 N N . HIS C 1 119 ? 53.009 49.096 68.373 1.00 77.34 124 HIS C N 1
ATOM 3085 C CA . HIS C 1 119 ? 51.611 49.296 68.005 1.00 75.15 124 HIS C CA 1
ATOM 3086 C C . HIS C 1 119 ? 51.487 49.468 66.489 1.00 78.52 124 HIS C C 1
ATOM 3087 O O . HIS C 1 119 ? 50.600 48.887 65.869 1.00 82.90 124 HIS C O 1
ATOM 3094 N N . LYS C 1 120 ? 52.377 50.260 65.896 1.00 80.14 125 LYS C N 1
ATOM 3095 C CA . LYS C 1 120 ? 52.417 50.416 64.441 1.00 80.12 125 LYS C CA 1
ATOM 3096 C C . LYS C 1 120 ? 52.934 49.141 63.776 1.00 79.84 125 LYS C C 1
ATOM 3097 O O . LYS C 1 120 ? 52.583 48.828 62.635 1.00 77.16 125 LYS C O 1
ATOM 3103 N N . PHE C 1 121 ? 53.754 48.404 64.518 1.00 83.59 126 PHE C N 1
ATOM 3104 C CA . PHE C 1 121 ? 54.408 47.191 64.032 1.00 87.15 126 PHE C CA 1
ATOM 3105 C C . PHE C 1 121 ? 53.433 46.131 63.508 1.00 90.54 126 PHE C C 1
ATOM 3106 O O . PHE C 1 121 ? 53.717 45.449 62.517 1.00 88.11 126 PHE C O 1
ATOM 3114 N N . HIS C 1 122 ? 52.292 45.995 64.176 1.00 88.07 127 HIS C N 1
ATOM 3115 C CA . HIS C 1 122 ? 51.264 45.045 63.763 1.00 91.73 127 HIS C CA 1
ATOM 3116 C C . HIS C 1 122 ? 50.071 45.775 63.140 1.00 89.79 127 HIS C C 1
ATOM 3117 O O . HIS C 1 122 ? 49.503 46.681 63.751 1.00 87.86 127 HIS C O 1
ATOM 3124 N N . SER C 1 123 ? 49.687 45.384 61.927 1.00 87.77 128 SER C N 1
ATOM 3125 C CA . SER C 1 123 ? 48.611 46.079 61.224 1.00 91.98 128 SER C CA 1
ATOM 3126 C C . SER C 1 123 ? 47.317 45.258 61.162 1.00 96.18 128 SER C C 1
ATOM 3127 O O . SER C 1 123 ? 46.321 45.575 61.831 1.00 90.50 128 SER C O 1
#

Sequence (369 aa):
GVSLKEDLKDLVRKAEEIGRELSGKLKTNQLRKFHGHLTKIWSNYIYKKKDYRDNPEKFNEEILNELHFMKIFLAYQVGRDIEGISELKEILEPLIDEIKTPDEFEKFKKFYDAILAYHKFHSGVSLKEDLKDLVRKAEEIGRELSGKLKTNQLRKFHGHLTKIWSNYIYKKKDYRDNPEKFNEEILNELHFMKIFLAYQVGRDIEGISELKEILEPLIDEIKTPDEFEKFKKFYDAILAYHKFHSGVSLKEDLKDLVRKAEEIGRELSGKLKTNQLRKFHGHLTKIWSNYIYKKKDYRDNPEKFNEEILNELHFMKIFLAYQVGRDIEGISELKEILEPLIDEIKTPDEFEKFKKFYDAILAYHKFHS

Solvent-accessible surface area: 23223 Å² total; per-residue (Å²): 107,79,46,162,201,74,97,127,169,60,34,78,133,65,55,79,68,76,40,142,118,76,82,61,170,64,138,133,105,89,43,190,135,36,92,36,59,70,65,125,12,150,55,46,27,72,185,67,99,159,57,9,170,83,72,92,116,66,60,70,114,52,6,76,93,53,58,90,60,19,97,2,10,56,41,11,34,55,31,107,57,103,53,32,117,49,103,50,113,109,84,25,97,71,50,88,113,103,48,165,62,115,107,67,120,97,151,35,115,132,83,76,54,56,55,75,55,170,100,118,171,165,116,117,26,27,8,192,42,76,62,146,34,0,50,101,59,0,58,92,16,0,147,79,0,15,43,52,7,92,54,68,12,17,157,65,6,58,36,63,1,67,130,3,50,59,57,0,81,184,76,82,181,64,5,119,110,33,94,118,96,3,73,112,65,0,36,72,71,3,92,114,5,38,83,76,1,33,119,31,0,27,60,3,43,87,0,4,37,43,9,38,82,30,0,12,62,1,5,83,51,8,123,54,22,76,23,0,46,43,0,22,114,0,3,47,14,3,36,61,80,6,101,143,75,97,108,35,38,0,137,44,107,70,133,54,0,41,124,58,0,36,84,21,0,118,71,0,22,46,38,7,56,51,56,26,15,144,119,2,55,32,65,0,46,138,9,48,60,60,0,74,185,105,90,158,48,9,103,86,63,92,116,62,2,71,107,71,1,35,83,72,2,80,60,0,3,1,14,0,12,14,19,2,34,51,22,42,71,0,7,35,55,10,40,92,26,0,25,54,0,6,70,59,5,140,55,19,80,52,0,29,47,0,30,92,0,9,58,13,4,39,57,67,7,121,160,50,145

B-factor: mean 53.08, std 15.49, range [26.15, 129.55]

Organism: Thermotoga maritima (strain ATCC 43589 / DSM 3109 / JCM 10099 / NBRC 100826 / MSB8) (NCBI:txid243274)

Nearest PDB structures (foldseek):
  5an6-assembly1_C  TM=9.666E-01  e=2.107E-15  Thermotoga maritima MSB8
  5an6-assembly1_C  TM=9.127E-01  e=6.174E-16  Thermotoga maritima MSB8
  5an6-assembly1_C  TM=1.008E+00  e=3.351E-16  Thermotoga maritima MSB8

InterPro domains:
  IPR010149 CRISPR-associated protein, Csm2 Type III-A [PF03750] (11-129)
  IPR010149 CRISPR-associated protein, Csm2 Type III-A [TIGR01870] (31-128)
  IPR010149 CRISPR-associated protein, Csm2 Type III-A [cd09647] (31-128)

Radius of gyration: 25.83 Å; Cα contacts (8 Å, |Δi|>4): 275; chains: 3; bounding box: 74×61×59 Å